Protein 2ZJD (pdb70)

CATH classification: 3.10.20.90

Foldseek 3Di:
DDDDDPCRVAPLVRLLVVQVVVCVVPVQWAWAFEAAPVPADPQDTQPDGIDTHGQFAFQLVVVVVVCVRSVDDPPFAKAKAKLENHGDDRRHGNNVCQVVNPDPSSYIYIHMHTPVRVVVD/DPPVDDDDDD/DDFDQAPCRVDDLVVLLVVQVVCCVVPVQWAWAFEFAPRQADPQDTQPDGIDTHRQQAFQLRVQVVRCVSSVDDPPWFKAKAKLNHDRDDRRHGNNVVQVVGPDPSSYIYIHMHTDCRVVVD/DDDDDDD

Organism: Homo sapiens (NCBI:txid9606)

Radius of gyration: 20.61 Å; Cα contacts (8 Å, |Δi|>4): 415; chains: 4; bounding box: 37×38×64 Å

GO terms:
  GO:0000421 autophagosome membrane (C, IDA)
  GO:0008429 phosphatidylethanolamine binding (F, IDA)
  GO:0000045 autophagosome assembly (P, IDA)
  GO:0005739 mitochondrion (C, IDA)
  GO:0000423 mitophagy (P, IGI)
  GO:0005515 protein binding (F, IPI)
  GO:0097001 ceramide binding (F, IDA)
  GO:0005776 autophagosome (C, IDA)
  GO:0031410 cytoplasmic vesicle (C, IDA)
  GO:0009267 cellular response to starvation (P, IDA)
  GO:0000423 mitophagy (P, IDA)
  GO:0031966 mitochondrial membrane (C, EXP)
  GO:0012505 endomembrane system (C, EXP)
  GO:0070062 extracellular exosome (C, TAS)
  GO:0000421 autophagosome membrane (C, TAS)
  GO:0005829 cytosol (C, TAS)
  GO:0006914 autophagy (P, IDA)
  GO:0016236 macroautophagy (P, IDA)
  GO:0097352 autophagosome maturation (P, IDA)
  GO:0031625 ubiquitin protein ligase binding (F, IPI)

Secondary structure (DSSP, 8-state):
--PPPHHHHS-HHHHHHHHHHHHHH-TTEEEEEEEEPTT--SSPPPS--EEEEETT-BHHHHHHHHHHHHT--TT--EEEEETTTEE--TTSBHHHHHHHH--TTSPEEEEEEEHHHHHH-/--TT--EE--/---P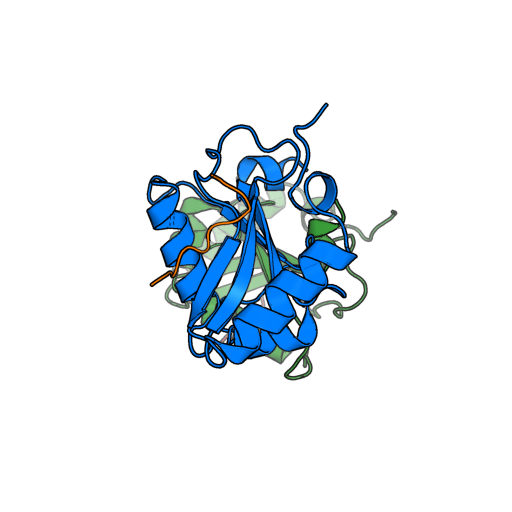PPHHHHS-HHHHHHHHHHHHHH-TTEEEEEEEE-TT--SSPPPS-SEEEEETT-BHHHHHHHHHHHHT--TT---EEEETTB----TTSBHHHHHHHH--TTSPEEEEEE-TTTTTT-/---EE--

InterPro domains:
  IPR004241 Autophagy protein Atg8 ubiquitin-like [PF02991] (15-120)
  IPR004241 Autophagy protein Atg8 ubiquitin-like [PTHR10969] (4-121)
  IPR029071 Ubiquitin-like domain superfamily [SSF54236] (4-120)

B-factor: mean 19.26, std 8.71, range [6.51, 58.99]

Structure (mmCIF, N/CA/C/O backbone):
data_2ZJD
#
_entry.id   2ZJD
#
_cell.length_a   45.559
_cell.length_b   39.592
_cell.length_c   78.011
_cell.angle_alpha   90.00
_cell.angle_beta   93.30
_cell.angle_gamma   90.00
#
_symmetry.space_group_name_H-M   'P 1 21 1'
#
loop_
_entity.id
_entity.type
_entity.pdbx_description
1 polymer 'Microtubule-associated proteins 1A/1B light chain 3B precursor'
2 polymer 'undecameric peptide from Sequestosome-1'
3 water water
#
loop_
_atom_site.group_PDB
_atom_site.id
_atom_site.type_symbol
_atom_site.label_atom_id
_atom_site.label_alt_id
_atom_site.label_comp_id
_atom_site.label_asym_id
_atom_site.label_entity_id
_atom_site.label_seq_id
_atom_site.pdbx_PDB_ins_code
_atom_site.Cartn_x
_atom_site.Cartn_y
_atom_site.Cartn_z
_atom_site.occupancy
_atom_site.B_iso_or_equiv
_atom_site.auth_seq_id
_atom_site.auth_comp_id
_atom_site.auth_asym_id
_atom_site.auth_atom_id
_atom_site.pdbx_PDB_model_num
ATOM 1 N N . PRO A 1 7 ? 51.161 12.720 49.064 1.00 23.85 2 PRO A N 1
ATOM 2 C CA . PRO A 1 7 ? 50.623 12.380 47.743 1.00 23.34 2 PRO A CA 1
ATOM 3 C C . PRO A 1 7 ? 49.094 12.322 47.708 1.00 22.78 2 PRO A C 1
ATOM 4 O O . PRO A 1 7 ? 48.458 11.942 48.689 1.00 23.34 2 PRO A O 1
ATOM 8 N N . SER A 1 8 ? 48.513 12.670 46.558 1.00 22.25 3 SER A N 1
ATOM 9 C CA . SER A 1 8 ? 47.068 12.573 46.346 1.00 21.79 3 SER A CA 1
ATOM 10 C C . SER A 1 8 ? 46.770 12.241 44.885 1.00 20.48 3 SER A C 1
ATOM 11 O O . SER A 1 8 ? 47.510 12.664 43.997 1.00 19.74 3 SER A O 1
ATOM 14 N N . GLU A 1 9 ? 45.690 11.491 44.647 1.00 19.49 4 GLU A N 1
ATOM 15 C CA . GLU A 1 9 ? 45.219 11.182 43.285 1.00 19.48 4 GLU A CA 1
ATOM 16 C C . GLU A 1 9 ? 44.914 12.482 42.557 1.00 18.70 4 GLU A C 1
ATOM 17 O O . GLU A 1 9 ? 44.576 13.490 43.195 1.00 18.57 4 GLU A O 1
ATOM 23 N N . LYS A 1 10 ? 45.054 12.466 41.230 1.00 17.60 5 LYS A N 1
ATOM 24 C CA . LYS A 1 10 ? 44.689 13.624 40.406 1.00 16.50 5 LYS A CA 1
ATOM 25 C C . LYS A 1 10 ? 43.226 13.990 40.624 1.00 15.61 5 LYS A C 1
ATOM 26 O O . LYS A 1 10 ? 42.351 13.123 40.645 1.00 16.18 5 LYS A O 1
ATOM 32 N N . THR A 1 11 ? 42.999 15.284 40.807 1.00 15.04 6 THR A N 1
ATOM 33 C CA . THR A 1 11 ? 41.666 15.836 40.905 1.00 14.43 6 THR A CA 1
ATOM 34 C C . THR A 1 11 ? 41.060 15.961 39.505 1.00 13.11 6 THR A C 1
ATOM 35 O O . THR A 1 11 ? 41.743 15.797 38.494 1.00 12.87 6 THR A O 1
ATOM 39 N N . PHE A 1 12 ? 39.778 16.322 39.449 1.00 11.87 7 PHE A N 1
ATOM 40 C CA . PHE A 1 12 ? 39.098 16.477 38.175 1.00 11.19 7 PHE A CA 1
ATOM 41 C C . PHE A 1 12 ? 39.821 17.540 37.319 1.00 12.06 7 PHE A C 1
ATOM 42 O O . PHE A 1 12 ? 40.033 17.332 36.119 1.00 11.57 7 PHE A O 1
ATOM 50 N N . LYS A 1 13 ? 40.193 18.669 37.931 1.00 11.70 8 LYS A N 1
ATOM 51 C CA . LYS A 1 13 ? 40.961 19.713 37.222 1.00 13.34 8 LYS A CA 1
ATOM 52 C C . LYS A 1 13 ? 42.287 19.209 36.672 1.00 14.64 8 LYS A C 1
ATOM 53 O O . LYS A 1 13 ? 42.747 19.678 35.636 1.00 16.44 8 LYS A O 1
ATOM 59 N N . GLN A 1 14 ? 42.895 18.253 37.364 1.00 15.28 9 GLN A N 1
ATOM 60 C CA . GLN A 1 14 ? 44.157 17.661 36.886 1.00 16.22 9 GLN A CA 1
ATOM 61 C C . GLN A 1 14 ? 43.960 16.587 35.811 1.00 16.95 9 GLN A C 1
ATOM 62 O O . GLN A 1 14 ? 44.929 16.170 35.154 1.00 18.34 9 GLN A O 1
ATOM 68 N N . ARG A 1 15 ? 42.720 16.142 35.617 1.00 16.65 10 ARG A N 1
ATOM 69 C CA . ARG A 1 15 ? 42.410 15.128 34.609 1.00 16.20 10 ARG A CA 1
ATOM 70 C C . ARG A 1 15 ? 41.792 15.711 33.345 1.00 17.05 10 ARG A C 1
ATOM 71 O O . ARG A 1 15 ? 41.706 15.032 32.319 1.00 18.48 10 ARG A O 1
ATOM 79 N N . ARG A 1 16 ? 41.345 16.961 33.412 1.00 17.36 11 ARG A N 1
ATOM 80 C CA . ARG A 1 16 ? 40.601 17.548 32.315 1.00 17.28 11 ARG A CA 1
ATOM 81 C C . ARG A 1 16 ? 41.027 18.996 32.156 1.00 16.64 11 ARG A C 1
ATOM 82 O O . ARG A 1 16 ? 41.059 19.751 33.127 1.00 17.47 11 ARG A O 1
ATOM 90 N N . THR A 1 17 ? 41.376 19.392 30.937 1.00 16.76 12 THR A N 1
ATOM 91 C CA . THR A 1 17 ? 41.910 20.732 30.746 1.00 16.31 12 THR A CA 1
ATOM 92 C C . THR A 1 17 ? 40.822 21.783 30.944 1.00 15.50 12 THR A C 1
ATOM 93 O O . THR A 1 17 ? 39.623 21.494 30.842 1.00 14.78 12 THR A O 1
ATOM 97 N N . PHE A 1 18 ? 41.253 23.004 31.233 1.00 15.16 13 PHE A N 1
ATOM 98 C CA . PHE A 1 18 ? 40.342 24.120 31.412 1.00 15.08 13 PHE A CA 1
ATOM 99 C C . PHE A 1 18 ? 39.409 24.248 30.211 1.00 15.58 13 PHE A C 1
ATOM 100 O O . PHE A 1 18 ? 38.199 24.393 30.363 1.00 14.74 13 PHE A O 1
ATOM 108 N N . GLU A 1 19 ? 39.983 24.157 29.018 1.00 16.33 14 GLU A N 1
ATOM 109 C CA . GLU A 1 19 ? 39.231 24.286 27.786 1.00 17.02 14 GLU A CA 1
ATOM 110 C C . GLU A 1 19 ? 38.168 23.179 27.662 1.00 16.30 14 GLU A C 1
ATOM 111 O O . GLU A 1 19 ? 37.013 23.441 27.290 1.00 16.21 14 GLU A O 1
ATOM 117 N N . GLN A 1 20 ? 38.545 21.946 28.015 1.00 15.68 15 GLN A N 1
ATOM 118 C CA . GLN A 1 20 ? 37.605 20.830 28.028 1.00 16.64 15 GLN A CA 1
ATOM 119 C C . GLN A 1 20 ? 36.483 21.055 29.046 1.00 15.20 15 GLN A C 1
ATOM 120 O O . GLN A 1 20 ? 35.320 20.752 28.775 1.00 15.07 15 GLN A O 1
ATOM 126 N N . ARG A 1 21 ? 36.847 21.568 30.218 1.00 13.66 16 ARG A N 1
ATOM 127 C CA . ARG A 1 21 ? 35.866 21.810 31.278 1.00 12.81 16 ARG A CA 1
ATOM 128 C C . ARG A 1 21 ? 34.885 22.900 30.881 1.00 12.63 16 ARG A C 1
ATOM 129 O O . ARG A 1 21 ? 33.679 22.740 31.069 1.00 11.98 16 ARG A O 1
ATOM 137 N N . VAL A 1 22 ? 35.398 23.987 30.298 1.00 13.23 17 VAL A N 1
ATOM 138 C CA . VAL A 1 22 ? 34.550 25.070 29.826 1.00 13.20 17 VAL A CA 1
ATOM 139 C C . VAL A 1 22 ? 33.549 24.545 28.787 1.00 13.24 17 VAL A C 1
ATOM 140 O O . VAL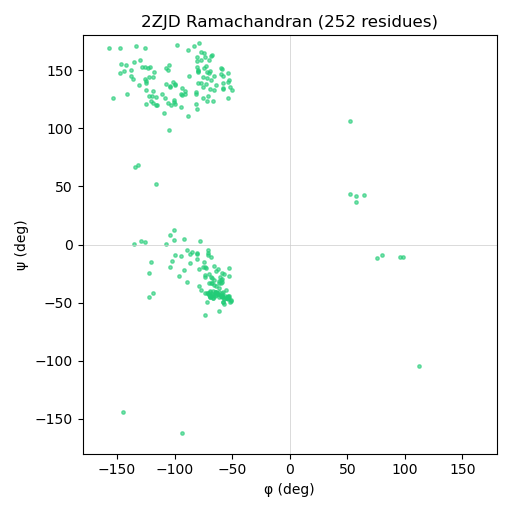 A 1 22 ? 32.361 24.867 28.857 1.00 13.48 17 VAL A O 1
ATOM 144 N N . GLU A 1 23 ? 34.027 23.733 27.848 1.00 13.07 18 GLU A N 1
ATOM 145 C CA . GLU A 1 23 ? 33.139 23.140 26.837 1.00 14.45 18 GLU A CA 1
ATOM 146 C C . GLU A 1 23 ? 32.103 22.186 27.423 1.00 13.63 18 GLU A C 1
ATOM 147 O O . GLU A 1 23 ? 30.941 22.229 27.015 1.00 13.45 18 GLU A O 1
ATOM 153 N N . ASP A 1 24 ? 32.508 21.364 28.397 1.00 11.70 19 ASP A N 1
ATOM 154 C CA . ASP A 1 24 ? 31.554 20.495 29.109 1.00 11.99 19 ASP A CA 1
ATOM 155 C C . ASP A 1 24 ? 30.381 21.324 29.634 1.00 11.01 19 ASP A C 1
ATOM 156 O O . ASP A 1 24 ? 29.212 20.953 29.482 1.00 11.10 19 ASP A O 1
ATOM 161 N N . VAL A 1 25 ? 30.700 22.429 30.307 1.00 10.21 20 VAL A N 1
ATOM 162 C CA . VAL A 1 25 ? 29.670 23.238 30.937 1.00 10.06 20 VAL A CA 1
ATOM 163 C C . VAL A 1 25 ? 28.840 23.971 29.887 1.00 10.59 20 VAL A C 1
ATOM 164 O O . VAL A 1 25 ? 27.613 24.050 30.019 1.00 11.23 20 VAL A O 1
ATOM 168 N N . ARG A 1 26 ? 29.502 24.509 28.856 1.00 10.84 21 ARG A N 1
ATOM 169 C CA . ARG A 1 26 ? 28.751 25.202 27.809 1.00 12.38 21 ARG A CA 1
ATOM 170 C C . ARG A 1 26 ? 27.670 24.292 27.238 1.00 12.29 21 ARG A C 1
ATOM 171 O O . ARG A 1 26 ? 26.527 24.710 27.082 1.00 12.90 21 ARG A O 1
ATOM 179 N N . LEU A 1 27 ? 28.040 23.050 26.952 1.00 11.43 22 LEU A N 1
ATOM 180 C CA . LEU A 1 27 ? 27.103 22.100 26.391 1.00 11.75 22 LEU A CA 1
ATOM 181 C C . LEU A 1 27 ? 25.997 21.752 27.376 1.00 11.00 22 LEU A C 1
ATOM 182 O O . LEU A 1 27 ? 24.816 21.688 27.008 1.00 11.97 22 LEU A O 1
ATOM 187 N N . ILE A 1 28 ? 26.367 21.507 28.639 1.00 10.53 23 ILE A N 1
ATOM 188 C CA . ILE A 1 28 ? 25.383 21.023 29.594 1.00 10.71 23 ILE A CA 1
ATOM 189 C C . ILE A 1 28 ? 24.391 22.126 30.035 1.00 11.07 23 ILE A C 1
ATOM 190 O O . ILE A 1 28 ? 23.270 21.821 30.453 1.00 12.16 23 ILE A O 1
ATOM 195 N N . ARG A 1 29 ? 24.824 23.383 29.961 1.00 11.57 24 ARG A N 1
ATOM 196 C CA . ARG A 1 29 ? 23.913 24.498 30.258 1.00 12.14 24 ARG A CA 1
ATOM 197 C C . ARG A 1 29 ? 22.855 24.657 29.164 1.00 11.99 24 ARG A C 1
ATOM 198 O O . ARG A 1 29 ? 21.714 25.026 29.450 1.00 13.26 24 ARG A O 1
ATOM 206 N N . GLU A 1 30 ? 23.227 24.360 27.919 1.00 12.41 25 GLU A N 1
ATOM 207 C CA . GLU A 1 30 ? 22.230 24.340 26.838 1.00 13.19 25 GLU A CA 1
ATOM 208 C C . GLU A 1 30 ? 21.256 23.166 26.976 1.00 12.93 25 GLU A C 1
ATOM 209 O O . GLU A 1 30 ? 20.042 23.311 26.751 1.00 13.60 25 GLU A O 1
ATOM 215 N N . GLN A 1 31 ? 21.775 21.993 27.346 1.00 12.38 26 GLN A N 1
ATOM 216 C CA . GLN A 1 31 ? 20.925 20.802 27.426 1.00 13.21 26 GLN A CA 1
ATOM 217 C C . GLN A 1 31 ? 20.043 20.769 28.686 1.00 12.06 26 GLN 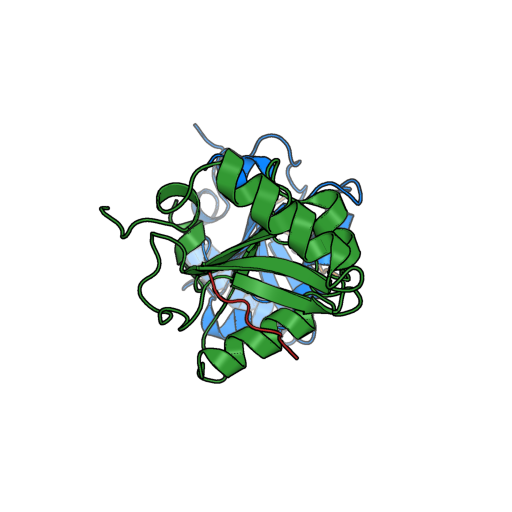A C 1
ATOM 218 O O . GLN A 1 31 ? 18.859 20.360 28.639 1.00 12.96 26 GLN A O 1
ATOM 224 N N . HIS A 1 32 ? 20.608 21.203 29.809 1.00 10.62 27 HIS A N 1
ATOM 225 C CA . HIS A 1 32 ? 19.923 21.146 31.093 1.00 10.25 27 HIS A CA 1
ATOM 226 C C . HIS A 1 32 ? 20.020 22.490 31.811 1.00 10.21 27 HIS A C 1
ATOM 227 O O . HIS A 1 32 ? 20.680 22.608 32.844 1.00 8.85 27 HIS A O 1
ATOM 234 N N . PRO A 1 33 ? 19.341 23.508 31.268 1.00 9.67 28 PRO A N 1
ATOM 235 C CA . PRO A 1 33 ? 19.515 24.863 31.806 1.00 10.03 28 PRO A CA 1
ATOM 236 C C . PRO A 1 33 ? 18.921 25.100 33.174 1.00 10.21 28 PRO A C 1
ATOM 237 O O . PRO A 1 33 ? 19.145 26.181 33.730 1.00 11.05 28 PRO A O 1
ATOM 241 N N . THR A 1 34 ? 18.167 24.139 33.718 1.00 8.62 29 THR A N 1
ATOM 242 C CA . THR A 1 34 ? 17.594 24.327 35.047 1.00 9.54 29 THR A CA 1
ATOM 243 C C . THR A 1 34 ? 18.363 23.518 36.078 1.00 9.72 29 THR A C 1
ATOM 244 O O . THR A 1 34 ? 17.912 23.412 37.224 1.00 10.30 29 THR A O 1
ATOM 248 N N . LYS A 1 35 ? 19.491 22.938 35.664 1.00 8.52 30 LYS A N 1
ATOM 249 C CA . LYS A 1 35 ? 20.305 22.156 36.606 1.00 8.38 30 LYS A CA 1
ATOM 250 C C . LYS A 1 35 ? 21.690 22.746 36.759 1.00 8.32 30 LYS A C 1
ATOM 251 O O . LYS A 1 35 ? 22.268 23.253 35.795 1.00 9.32 30 LYS A O 1
ATOM 257 N N . ILE A 1 36 ? 22.219 22.662 37.970 1.00 8.70 31 ILE A N 1
ATOM 258 C CA . ILE A 1 36 ? 23.565 23.193 38.266 1.00 8.64 31 ILE A CA 1
ATOM 259 C C . ILE A 1 36 ? 24.619 22.096 38.057 1.00 8.85 31 ILE A C 1
ATOM 260 O O . ILE A 1 36 ? 24.446 20.998 38.594 1.00 8.56 31 ILE A O 1
ATOM 265 N N . PRO A 1 37 ? 25.700 22.369 37.283 1.00 8.01 32 PRO A N 1
ATOM 266 C CA . PRO A 1 37 ? 26.795 21.410 37.108 1.00 7.75 32 PRO A CA 1
ATOM 267 C C . PRO A 1 37 ? 27.734 21.489 38.298 1.00 8.60 32 PRO A C 1
ATOM 268 O O . PRO A 1 37 ? 28.301 22.573 38.594 1.00 9.25 32 PRO A O 1
ATOM 272 N N . VAL A 1 38 ? 27.874 20.354 38.981 1.00 8.70 33 VAL A N 1
ATOM 273 C CA . VAL A 1 38 ? 28.640 20.296 40.223 1.00 8.70 33 VAL A CA 1
ATOM 274 C C . VAL A 1 38 ? 29.723 19.220 40.116 1.00 8.87 33 VAL A C 1
ATOM 275 O O . VAL A 1 38 ? 29.466 18.132 39.592 1.00 9.76 33 VAL A O 1
ATOM 279 N N . ILE A 1 39 ? 30.921 19.531 40.625 1.00 8.17 34 ILE A N 1
ATOM 280 C CA . ILE A 1 39 ? 31.981 18.538 40.810 1.00 8.22 34 ILE A CA 1
ATOM 281 C C . ILE A 1 39 ? 32.048 18.252 42.290 1.00 8.94 34 ILE A C 1
ATOM 282 O O . ILE A 1 39 ? 32.228 19.181 43.083 1.00 9.50 34 ILE A O 1
ATOM 287 N N . ILE A 1 40 ? 31.867 16.985 42.667 1.00 8.20 35 ILE A N 1
ATOM 288 C CA . ILE A 1 40 ? 31.888 16.636 44.091 1.00 9.92 35 ILE A CA 1
ATOM 289 C C . ILE A 1 40 ? 33.041 15.657 44.304 1.00 9.92 35 ILE A C 1
ATOM 290 O O . ILE A 1 40 ? 33.088 14.608 43.653 1.00 11.41 35 ILE A O 1
ATOM 295 N N . GLU A 1 41 ? 33.969 16.029 45.186 1.00 9.67 36 GLU A N 1
ATOM 296 C CA . GLU A 1 41 ? 35.185 15.253 45.404 1.00 10.50 36 GLU A CA 1
ATOM 297 C C . GLU A 1 41 ? 35.469 15.121 46.889 1.00 10.63 36 GLU A C 1
ATOM 298 O O . GLU A 1 41 ? 34.987 15.907 47.695 1.00 11.67 36 GLU A O 1
ATOM 304 N N . ARG A 1 42 ? 36.227 14.097 47.254 1.00 10.73 37 ARG A N 1
ATOM 305 C CA . ARG A 1 42 ? 36.662 13.962 48.637 1.00 12.02 37 ARG A CA 1
ATOM 306 C C . ARG A 1 42 ? 37.785 14.947 48.942 1.00 13.26 37 ARG A C 1
ATOM 307 O O . ARG A 1 42 ? 38.723 15.105 48.149 1.00 13.56 37 ARG A O 1
ATOM 315 N N . TYR A 1 43 ? 37.687 15.605 50.101 1.00 13.41 38 TYR A N 1
ATOM 316 C CA . TYR A 1 43 ? 38.722 16.539 50.549 1.00 15.90 38 TYR A CA 1
ATOM 317 C C . TYR A 1 43 ? 40.093 15.861 50.535 1.00 17.09 38 TYR A C 1
ATOM 318 O O . TYR A 1 43 ? 40.226 14.687 50.889 1.00 16.52 38 TYR A O 1
ATOM 327 N N . LYS A 1 44 ? 41.094 16.617 50.096 1.00 19.25 39 LYS A N 1
ATOM 328 C CA . LYS A 1 44 ? 42.477 16.161 50.092 1.00 22.11 39 LYS A CA 1
ATOM 329 C C . LYS A 1 44 ? 42.894 15.672 51.481 1.00 22.76 39 LYS A C 1
ATOM 330 O O . LYS A 1 44 ? 42.744 16.383 52.471 1.00 23.53 39 LYS A O 1
ATOM 336 N N . GLY A 1 45 ? 43.399 14.449 51.555 1.00 24.09 40 GLY A N 1
ATOM 337 C CA . GLY A 1 45 ? 43.808 13.905 52.853 1.00 25.72 40 GLY A CA 1
ATOM 338 C C . GLY A 1 45 ? 42.712 13.340 53.753 1.00 26.28 40 GLY A C 1
ATOM 339 O O . GLY A 1 45 ? 43.022 12.730 54.782 1.00 26.77 40 GLY A O 1
ATOM 340 N N . GLU A 1 46 ? 41.435 13.537 53.402 1.00 26.05 41 GLU A N 1
ATOM 341 C CA . GLU A 1 46 ? 40.352 12.809 54.078 1.00 26.06 41 GLU A CA 1
ATOM 342 C C . GLU A 1 46 ? 40.473 11.327 53.730 1.00 26.58 41 GLU A C 1
ATOM 343 O O . GLU A 1 46 ? 40.470 10.954 52.547 1.00 26.33 41 GLU A O 1
ATOM 349 N N . LYS A 1 47 ? 40.579 10.488 54.756 1.00 27.48 42 LYS A N 1
ATOM 350 C CA . LYS A 1 47 ? 40.752 9.051 54.545 1.00 29.01 42 LYS A CA 1
ATOM 351 C C . LYS A 1 47 ? 39.638 8.197 55.160 1.00 29.12 42 LYS A C 1
ATOM 352 O O . LYS A 1 47 ? 39.508 7.022 54.818 1.00 30.16 42 LYS A O 1
ATOM 358 N N . GLN A 1 48 ? 38.836 8.773 56.057 1.00 28.94 43 GLN A N 1
ATOM 359 C CA . GLN A 1 48 ? 37.714 8.030 56.649 1.00 28.89 43 GLN A CA 1
ATOM 360 C C . GLN A 1 48 ? 36.567 7.853 55.647 1.00 27.47 43 GLN A C 1
ATOM 361 O O . GLN A 1 48 ? 36.209 6.718 55.289 1.00 28.23 43 GLN A O 1
ATOM 367 N N . LEU A 1 49 ? 36.013 8.977 55.189 1.00 24.61 44 LEU A N 1
ATOM 368 C CA . LEU A 1 49 ? 34.849 8.965 54.300 1.00 22.04 44 LEU A CA 1
ATOM 369 C C . LEU A 1 49 ? 35.249 8.345 52.972 1.00 20.14 44 LEU A C 1
ATOM 370 O O . LEU A 1 49 ? 36.385 8.519 52.538 1.00 18.94 44 LEU A O 1
ATOM 375 N N . PRO A 1 50 ? 34.327 7.606 52.335 1.00 19.38 45 PRO A N 1
ATOM 376 C CA . PRO A 1 50 ? 34.665 6.940 51.090 1.00 18.89 45 PRO A CA 1
ATOM 377 C C . PRO A 1 50 ? 34.749 7.900 49.912 1.00 18.63 45 PRO A C 1
ATOM 378 O O . PRO A 1 50 ? 34.292 9.044 50.002 1.00 17.24 45 PRO A O 1
ATOM 382 N N . VAL A 1 51 ? 35.346 7.414 48.833 1.00 18.72 46 VAL A N 1
ATOM 383 C CA . VAL A 1 51 ? 35.349 8.100 47.553 1.00 19.33 46 VAL A CA 1
ATOM 384 C C . VAL A 1 51 ? 34.005 7.866 46.856 1.00 19.87 46 VAL A C 1
ATOM 385 O O . VAL A 1 51 ? 33.445 6.769 46.911 1.00 19.26 46 VAL A O 1
ATOM 389 N N . LEU A 1 52 ? 33.474 8.909 46.225 1.00 19.96 47 LEU A N 1
ATOM 390 C CA . LEU A 1 52 ? 32.311 8.730 45.361 1.00 20.82 47 LEU A CA 1
ATOM 391 C C . LEU A 1 52 ? 32.699 8.020 44.081 1.00 21.13 47 LEU A C 1
ATOM 392 O O . LEU A 1 52 ? 33.806 8.191 43.571 1.00 21.08 47 LEU A O 1
ATOM 397 N N . ASP A 1 53 ? 31.760 7.249 43.538 1.00 22.28 48 ASP A N 1
ATOM 398 C CA . ASP A 1 53 ? 31.976 6.538 42.290 1.00 23.37 48 ASP A CA 1
ATOM 399 C C . ASP A 1 53 ? 32.073 7.480 41.079 1.00 22.58 48 ASP A C 1
ATOM 400 O O . ASP A 1 53 ? 32.753 7.184 40.089 1.00 24.73 48 ASP A O 1
ATOM 405 N N . LYS A 1 54 ? 31.411 8.633 41.181 1.00 21.08 49 LYS A N 1
ATOM 406 C CA . LYS A 1 54 ? 31.326 9.568 40.064 1.00 19.38 49 LYS A CA 1
ATOM 407 C C . LYS A 1 54 ? 31.805 10.942 40.516 1.00 17.26 49 LYS A C 1
ATOM 408 O O . LYS A 1 54 ? 31.941 11.155 41.715 1.00 16.16 49 LYS A O 1
ATOM 414 N N . THR A 1 55 ? 32.002 11.855 39.555 1.00 15.51 50 THR A N 1
ATOM 415 C CA . THR A 1 55 ? 32.612 13.165 39.811 1.00 14.89 50 THR A CA 1
ATOM 416 C C . THR A 1 55 ? 31.688 14.304 39.402 1.00 12.89 50 THR A C 1
ATOM 417 O O . THR A 1 55 ? 31.543 15.271 40.161 1.00 11.90 50 THR A O 1
ATOM 421 N N . LYS A 1 56 ? 31.086 14.178 38.217 1.00 12.08 51 LYS A N 1
ATOM 422 C CA . LYS A 1 56 ? 30.267 15.210 37.568 1.00 12.95 51 LYS A CA 1
ATOM 423 C C . LYS A 1 56 ? 28.803 14.962 37.765 1.00 10.98 51 LYS A C 1
ATOM 424 O O . LYS A 1 56 ? 28.274 13.935 37.344 1.00 11.08 51 LYS A O 1
ATOM 430 N N . PHE A 1 57 ? 28.128 15.932 38.373 1.00 9.55 52 PHE A N 1
ATOM 431 C CA . PHE A 1 57 ? 26.727 15.771 38.719 1.00 8.75 52 PHE A CA 1
ATOM 432 C C . PHE A 1 57 ? 25.920 16.954 38.244 1.00 8.93 52 PHE A C 1
ATOM 433 O O . PHE A 1 57 ? 26.475 18.053 38.025 1.00 9.58 52 PHE A O 1
ATOM 441 N N . LEU A 1 58 ? 24.616 16.713 38.103 1.00 7.77 53 LEU A N 1
ATOM 442 C CA . LEU A 1 58 ? 23.654 17.793 37.801 1.00 7.45 53 LEU A CA 1
ATOM 443 C C . LEU A 1 58 ? 22.605 17.841 38.884 1.00 8.25 53 LEU A C 1
ATOM 444 O O . LEU A 1 58 ? 21.990 16.835 39.186 1.00 8.99 53 LEU A O 1
ATOM 449 N N . VAL A 1 59 ? 22.396 19.023 39.460 1.00 8.01 54 VAL A N 1
ATOM 450 C CA . VAL A 1 59 ? 21.479 19.201 40.587 1.00 9.24 54 VAL A CA 1
ATOM 451 C C . VAL A 1 59 ? 20.376 20.174 40.198 1.00 9.88 54 VAL A C 1
ATOM 452 O O . VAL A 1 59 ? 20.690 21.280 39.750 1.00 10.36 54 VAL A O 1
ATOM 456 N N . PRO A 1 60 ? 19.090 19.806 40.377 1.00 10.26 55 PRO A N 1
ATOM 457 C CA . PRO A 1 60 ? 18.021 20.786 40.070 1.00 10.38 55 PRO A CA 1
ATOM 458 C C . PRO A 1 60 ? 18.269 22.105 40.781 1.00 10.13 55 PRO A C 1
ATOM 459 O O . PRO A 1 60 ? 18.641 22.117 41.961 1.00 9.69 55 PRO A O 1
ATOM 463 N N . ASP A 1 61 ? 18.096 23.206 40.058 1.00 10.90 56 ASP A N 1
ATOM 464 C CA . ASP A 1 61 ? 18.559 24.489 40.562 1.00 11.34 56 ASP A CA 1
ATOM 465 C C . ASP A 1 61 ? 17.680 25.157 41.623 1.00 12.32 56 ASP A C 1
ATOM 466 O O . ASP A 1 61 ? 18.035 26.241 42.072 1.00 14.08 56 ASP A O 1
ATOM 471 N N . HIS A 1 62 ? 16.598 24.491 42.044 1.00 12.18 57 HIS A N 1
ATOM 472 C CA . HIS A 1 62 ? 15.670 25.046 43.027 1.00 14.19 57 HIS A CA 1
ATOM 473 C C . HIS A 1 62 ? 15.915 24.496 44.431 1.00 14.44 57 HIS A C 1
ATOM 474 O O . HIS A 1 62 ? 15.296 24.966 45.401 1.00 15.93 57 HIS A O 1
ATOM 481 N N . VAL A 1 63 ? 16.775 23.485 44.541 1.00 14.39 58 VAL A N 1
ATOM 482 C CA . VAL A 1 63 ? 16.986 22.882 45.858 1.00 15.17 58 VAL A CA 1
ATOM 483 C C . VAL A 1 63 ? 17.882 23.766 46.705 1.00 15.55 58 VAL A C 1
ATOM 484 O O . VAL A 1 63 ? 18.587 24.655 46.188 1.00 16.10 58 VAL A O 1
ATOM 488 N N . ASN A 1 64 ? 17.815 23.588 48.012 1.00 15.01 59 ASN A N 1
ATOM 489 C CA . ASN A 1 64 ? 18.769 24.292 48.861 1.00 14.78 59 ASN A CA 1
ATOM 490 C C . ASN A 1 64 ? 19.922 23.402 49.225 1.00 13.54 59 ASN A C 1
ATOM 491 O O . ASN A 1 64 ? 19.914 22.205 48.931 1.00 12.25 59 ASN A O 1
ATOM 496 N N . MET A 1 65 ? 20.939 23.976 49.849 1.00 12.70 60 MET A N 1
ATOM 497 C CA . MET A 1 65 ? 22.121 23.209 50.183 1.00 13.66 60 MET A CA 1
ATOM 498 C C . MET A 1 65 ? 21.841 22.047 51.127 1.00 13.58 60 MET A C 1
ATOM 499 O O . MET A 1 65 ? 22.480 21.004 51.003 1.00 14.47 60 MET A O 1
ATOM 504 N N . SER A 1 66 ? 20.877 22.214 52.034 1.00 13.54 61 SER A N 1
ATOM 505 C CA . SER A 1 66 ? 20.447 21.119 52.915 1.00 14.21 61 SER A CA 1
ATOM 506 C C . SER A 1 66 ? 20.056 19.871 52.108 1.00 13.97 61 SER A C 1
ATOM 507 O O . SER A 1 66 ? 20.448 18.746 52.458 1.00 13.76 61 SER A O 1
ATOM 510 N N . GLU A 1 67 ? 19.283 20.069 51.035 1.00 14.03 62 GLU A N 1
ATOM 511 C CA . GLU A 1 67 ? 18.854 18.938 50.184 1.00 14.27 62 GLU A CA 1
ATOM 512 C C . GLU A 1 67 ? 20.046 18.265 49.496 1.00 13.64 62 GLU A C 1
ATOM 513 O O . GLU A 1 67 ? 20.134 17.031 49.448 1.00 13.94 62 GLU A O 1
ATOM 519 N N . LEU A 1 68 ? 20.978 19.056 48.975 1.00 11.67 63 LEU A N 1
ATOM 520 C CA . LEU A 1 68 ? 22.154 18.484 48.323 1.00 11.48 63 LEU A CA 1
ATOM 521 C C . LEU A 1 68 ? 23.009 17.698 49.319 1.00 11.29 63 LEU A C 1
ATOM 522 O O . LEU A 1 68 ? 23.505 16.605 49.016 1.00 10.46 63 LEU A O 1
ATOM 527 N N . ILE A 1 69 ? 23.150 18.247 50.517 1.00 10.69 64 ILE A N 1
ATOM 528 C CA . ILE A 1 69 ? 23.879 17.554 51.571 1.00 11.21 64 ILE A CA 1
ATOM 529 C C . ILE A 1 69 ? 23.213 16.199 51.875 1.00 11.40 64 ILE A C 1
ATOM 530 O O . ILE A 1 69 ? 23.903 15.192 51.983 1.00 11.04 64 ILE A O 1
ATOM 535 N N . LYS A 1 70 ? 21.892 16.179 51.974 1.00 11.11 65 LYS A N 1
ATOM 536 C CA . LYS A 1 70 ? 21.143 14.925 52.191 1.00 12.47 65 LYS A CA 1
ATOM 537 C C . LYS A 1 70 ? 21.436 13.926 51.080 1.00 11.05 65 LYS A C 1
ATOM 538 O O . LYS A 1 70 ? 21.685 12.744 51.341 1.00 11.78 65 LYS A O 1
ATOM 544 N N . ILE A 1 71 ? 21.414 14.398 49.837 1.00 10.98 66 ILE A N 1
ATOM 545 C CA . ILE A 1 71 ? 21.684 13.510 48.703 1.00 10.66 66 ILE A CA 1
ATOM 546 C C . ILE A 1 71 ? 23.095 12.932 48.748 1.00 9.92 66 ILE A C 1
ATOM 547 O O . ILE A 1 71 ? 23.306 11.737 48.468 1.00 9.64 66 ILE A O 1
ATOM 552 N N . ILE A 1 72 ? 24.075 13.779 49.078 1.00 9.26 67 ILE A N 1
ATOM 553 C CA . ILE A 1 72 ? 25.454 13.314 49.090 1.00 9.45 67 ILE A CA 1
ATOM 554 C C . ILE A 1 72 ? 25.670 12.317 50.249 1.00 9.70 67 ILE A C 1
ATOM 555 O O . ILE A 1 72 ? 26.282 11.273 50.052 1.00 10.07 67 ILE A O 1
ATOM 560 N N . ARG A 1 73 ? 25.162 12.638 51.437 1.00 10.19 68 ARG A N 1
ATOM 561 C CA . ARG A 1 73 ? 25.259 11.727 52.574 1.00 11.17 68 ARG A CA 1
ATOM 562 C C . ARG A 1 73 ? 24.697 10.346 52.187 1.00 10.00 68 ARG A C 1
ATOM 563 O O . ARG A 1 73 ? 25.309 9.314 52.485 1.00 10.55 68 ARG A O 1
ATOM 571 N N . ARG A 1 74 ? 23.549 10.346 51.514 1.00 8.96 69 ARG A N 1
ATOM 572 C CA . ARG A 1 74 ? 22.900 9.103 51.123 1.00 9.41 69 ARG A CA 1
ATOM 573 C C . ARG A 1 74 ? 23.772 8.340 50.126 1.00 9.31 69 ARG A C 1
ATOM 574 O O . ARG A 1 74 ? 23.951 7.120 50.236 1.00 9.98 69 ARG A O 1
ATOM 582 N N . ARG A 1 75 ? 24.321 9.049 49.150 1.00 9.38 70 ARG A N 1
ATOM 583 C CA . ARG A 1 75 ? 25.108 8.395 48.107 1.00 9.09 70 ARG A CA 1
ATOM 584 C C . ARG A 1 75 ? 26.423 7.817 48.632 1.00 9.96 70 ARG A C 1
ATOM 585 O O . ARG A 1 75 ? 26.890 6.782 48.148 1.00 10.70 70 ARG A O 1
ATOM 593 N N . LEU A 1 76 ? 27.004 8.492 49.619 1.00 9.33 71 LEU A N 1
ATOM 594 C CA . LEU A 1 76 ? 28.212 8.018 50.304 1.00 10.12 71 LEU A CA 1
ATOM 595 C C . LEU A 1 76 ? 27.922 6.876 51.263 1.00 10.67 71 LEU A C 1
ATOM 596 O O . LEU A 1 76 ? 28.846 6.225 51.737 1.00 12.38 71 LEU A O 1
ATOM 601 N N . GLN A 1 77 ? 26.649 6.689 51.584 1.00 10.52 72 GLN A N 1
ATOM 602 C CA . GLN A 1 77 ? 26.165 5.613 52.483 1.00 11.63 72 GLN A CA 1
ATOM 603 C C . GLN A 1 77 ? 26.690 5.779 53.887 1.00 11.85 72 GLN A C 1
ATOM 604 O O . GLN A 1 77 ? 27.100 4.804 54.538 1.00 12.87 72 GLN A O 1
ATOM 610 N N . LEU A 1 78 ? 26.680 7.026 54.359 1.00 12.13 73 LEU A N 1
ATOM 611 C CA . LEU A 1 78 ? 27.190 7.306 55.696 1.00 11.95 73 LEU A CA 1
ATOM 612 C C . LEU A 1 78 ? 26.243 6.796 56.776 1.00 13.05 73 LEU A C 1
ATOM 613 O O . LEU A 1 78 ? 25.034 6.747 56.579 1.00 13.66 73 LEU A O 1
ATOM 618 N N . ASN A 1 79 ? 26.799 6.495 57.943 1.00 13.08 74 ASN A N 1
ATOM 619 C CA . ASN A 1 79 ? 25.953 6.326 59.124 1.00 14.35 74 ASN A CA 1
ATOM 620 C C . ASN A 1 79 ? 25.352 7.671 59.562 1.00 15.58 74 ASN A C 1
ATOM 621 O O . ASN A 1 79 ? 25.972 8.740 59.385 1.00 14.79 74 ASN A O 1
ATOM 626 N N . ALA A 1 80 ? 24.157 7.627 60.150 1.00 17.00 75 ALA A N 1
ATOM 627 C CA . ALA A 1 80 ? 23.416 8.853 60.432 1.00 17.99 75 ALA A CA 1
ATOM 628 C C . ALA A 1 80 ? 24.174 9.783 61.376 1.00 18.74 75 ALA A C 1
ATOM 629 O O . ALA A 1 80 ? 23.997 10.999 61.335 1.00 19.64 75 ALA A O 1
ATOM 631 N N . ASN A 1 81 ? 25.017 9.197 62.222 1.00 18.53 76 ASN A N 1
ATOM 632 C CA . ASN A 1 81 ? 25.761 9.963 63.214 1.00 19.15 76 ASN A CA 1
ATOM 633 C C . ASN A 1 81 ? 27.213 10.235 62.800 1.00 19.69 76 ASN A C 1
ATOM 634 O O . ASN A 1 81 ? 28.031 10.681 63.606 1.00 20.20 76 ASN A O 1
ATOM 639 N N . GLN A 1 82 ? 27.516 9.981 61.524 1.00 19.50 77 GLN A N 1
ATOM 640 C CA . GLN A 1 82 ? 28.807 10.277 60.925 1.00 20.87 77 GLN A CA 1
ATOM 641 C C . GLN A 1 82 ? 28.671 11.704 60.420 1.00 20.42 77 GLN A C 1
ATOM 642 O O . GLN A 1 82 ? 27.903 11.957 59.485 1.00 21.21 77 GLN A O 1
ATOM 648 N N . ALA A 1 83 ? 29.370 12.646 61.047 1.00 19.57 78 ALA A N 1
ATOM 649 C CA . ALA A 1 83 ? 29.246 14.050 60.656 1.00 18.93 78 ALA A CA 1
ATOM 650 C C . ALA A 1 83 ? 30.208 14.402 59.530 1.00 18.28 78 ALA A C 1
ATOM 651 O O . ALA A 1 83 ? 31.299 13.852 59.453 1.00 19.19 78 ALA A O 1
ATOM 653 N N . PHE A 1 84 ? 29.783 15.283 58.623 1.00 16.94 79 PHE A N 1
ATOM 654 C CA . PHE A 1 84 ? 30.689 15.770 57.589 1.00 17.47 79 PHE A CA 1
ATOM 655 C C . PHE A 1 84 ? 30.402 17.215 57.187 1.00 16.77 79 PHE A C 1
ATOM 656 O O . PHE A 1 84 ? 29.364 17.775 57.515 1.00 16.87 79 PHE A O 1
ATOM 664 N N . PHE A 1 85 ? 31.336 17.766 56.429 1.00 16.86 80 PHE A N 1
ATOM 665 C CA . PHE A 1 85 ? 31.321 19.163 56.012 1.00 17.78 80 PHE A CA 1
ATOM 666 C C . PHE A 1 85 ? 31.415 19.208 54.513 1.00 17.59 80 PHE A C 1
ATOM 667 O O . PHE A 1 85 ? 32.158 18.439 53.925 1.00 16.11 80 PHE A O 1
ATOM 675 N N . LEU A 1 86 ? 30.670 20.120 53.906 1.00 18.35 81 LEU A N 1
ATOM 676 C CA . LEU A 1 86 ? 30.720 20.309 52.461 1.00 19.79 81 LEU A CA 1
ATOM 677 C C . LEU A 1 86 ? 31.270 21.707 52.220 1.00 19.72 81 LEU A C 1
ATOM 678 O O . LEU A 1 86 ? 30.690 22.695 52.700 1.00 21.03 81 LEU A O 1
ATOM 683 N N . LEU A 1 87 ? 32.401 21.801 51.519 1.00 17.64 82 LEU A N 1
ATOM 684 C CA . LEU A 1 87 ? 33.063 23.077 51.329 1.00 16.83 82 LEU A CA 1
ATOM 685 C C . LEU A 1 87 ? 33.120 23.384 49.854 1.00 15.87 82 LEU A C 1
ATOM 686 O O . LEU A 1 87 ? 33.522 22.538 49.061 1.00 16.04 82 LEU A O 1
ATOM 691 N N . VAL A 1 88 ? 32.737 24.600 49.501 1.00 13.70 83 VAL A N 1
ATOM 692 C CA . VAL A 1 88 ? 32.616 24.995 48.089 1.00 13.69 83 VAL A CA 1
ATOM 693 C C . VAL A 1 88 ? 33.756 25.924 47.627 1.00 14.64 83 VAL A C 1
ATOM 694 O O . VAL A 1 88 ? 34.322 26.662 48.418 1.00 14.31 83 VAL A O 1
ATOM 698 N N . ASN A 1 89 ? 34.097 25.854 46.343 1.00 14.52 84 ASN A N 1
ATOM 699 C CA . ASN A 1 89 ? 35.045 26.798 45.726 1.00 16.33 84 ASN A CA 1
ATOM 700 C C . ASN A 1 89 ? 36.401 26.948 46.458 1.00 18.16 84 ASN A C 1
ATOM 701 O O . ASN A 1 89 ? 36.818 28.087 46.692 1.00 19.31 84 ASN A O 1
ATOM 706 N N . GLY A 1 90 ? 37.077 25.885 46.930 1.00 21.33 85 GLY A N 1
ATOM 707 C CA . GLY A 1 90 ? 36.564 24.711 47.615 1.00 24.05 85 GLY A CA 1
ATOM 708 C C . GLY A 1 90 ? 37.139 24.702 49.051 1.00 25.08 85 GLY A C 1
ATOM 709 O O . GLY A 1 90 ? 37.750 23.712 49.459 1.00 26.49 85 GLY A O 1
ATOM 710 N N . HIS A 1 91 ? 36.992 25.822 49.776 1.00 25.52 86 HIS A N 1
ATOM 711 C CA . HIS A 1 91 ? 37.256 25.941 51.234 1.00 25.16 86 HIS A CA 1
ATOM 712 C C . HIS A 1 91 ? 36.141 26.718 51.973 1.00 23.85 86 HIS A C 1
ATOM 713 O O . HIS A 1 91 ? 36.186 26.920 53.210 1.00 23.98 86 HIS A O 1
ATOM 720 N N . SER A 1 92 ? 35.136 27.145 51.221 1.00 21.21 87 SER A N 1
ATOM 721 C CA . SER A 1 92 ? 34.078 28.004 51.750 1.00 19.39 87 SER A CA 1
ATOM 722 C C . SER A 1 92 ? 32.900 27.218 52.301 1.00 18.07 87 SER A C 1
ATOM 723 O O . SER A 1 92 ? 32.349 26.326 51.647 1.00 16.88 87 SER A O 1
ATOM 726 N N . MET A 1 93 ? 32.475 27.585 53.500 1.00 16.90 88 MET A N 1
ATOM 727 C CA . MET A 1 93 ? 31.262 27.022 54.054 1.00 18.37 88 MET A CA 1
ATOM 728 C C . MET A 1 93 ? 30.030 27.695 53.477 1.00 17.83 88 MET A C 1
ATOM 729 O O . MET A 1 93 ? 30.066 28.868 53.108 1.00 18.59 88 MET A O 1
ATOM 734 N N . VAL A 1 94 ? 28.942 26.930 53.402 1.00 17.98 89 VAL A N 1
ATOM 735 C CA . VAL A 1 94 ? 27.665 27.416 52.887 1.00 18.72 89 VAL A CA 1
ATOM 736 C C . VAL A 1 94 ? 26.582 27.160 53.918 1.00 17.88 89 VAL A C 1
ATOM 737 O O . VAL A 1 94 ? 26.604 26.136 54.587 1.00 18.62 89 VAL A O 1
ATOM 741 N N . SER A 1 95 ? 25.639 28.083 54.051 1.00 18.32 90 SER A N 1
ATOM 742 C CA . SER A 1 95 ? 24.472 27.824 54.896 1.00 17.82 90 SER A CA 1
ATOM 743 C C . SER A 1 95 ? 23.540 26.819 54.229 1.00 17.34 90 SER A C 1
ATOM 744 O O . SER A 1 95 ? 23.276 26.904 53.030 1.00 15.96 90 SER A O 1
ATOM 747 N N . VAL A 1 96 ? 23.028 25.886 55.021 1.00 16.90 91 VAL A N 1
ATOM 748 C CA . VAL A 1 96 ? 22.160 24.827 54.511 1.00 16.89 91 VAL A CA 1
ATOM 749 C C . VAL A 1 96 ? 20.861 25.367 53.908 1.00 16.33 91 VAL A C 1
ATOM 750 O O . VAL A 1 96 ? 20.254 24.707 53.089 1.00 15.13 91 VAL A O 1
ATOM 754 N N . SER A 1 97 ? 20.463 26.583 54.287 1.00 16.03 92 SER A N 1
ATOM 755 C CA . SER A 1 97 ? 19.243 27.195 53.791 1.00 16.89 92 SER A CA 1
ATOM 756 C C . SER A 1 97 ? 19.425 27.911 52.455 1.00 15.84 92 SER A C 1
ATOM 757 O O . SER A 1 97 ? 18.461 28.369 51.852 1.00 16.11 92 SER A O 1
ATOM 760 N N . THR A 1 98 ? 20.663 28.008 51.989 1.00 14.14 93 THR A N 1
ATOM 761 C CA . THR A 1 98 ? 20.949 28.782 50.776 1.00 13.17 93 THR A CA 1
ATOM 762 C C . THR A 1 98 ? 20.515 28.041 49.522 1.00 12.69 93 THR A C 1
ATOM 763 O O . THR A 1 98 ? 20.891 26.893 49.321 1.00 11.84 93 THR A O 1
ATOM 767 N N . PRO A 1 99 ? 19.706 28.682 48.678 1.00 12.86 94 PRO A N 1
ATOM 768 C CA . PRO A 1 99 ? 19.348 28.061 47.413 1.00 12.31 94 PRO A CA 1
ATOM 769 C C . PRO A 1 99 ? 20.574 27.732 46.558 1.00 11.50 94 PRO A C 1
ATOM 770 O O . PRO A 1 99 ? 21.511 28.528 46.501 1.00 11.32 94 PRO A O 1
ATOM 774 N N . ILE A 1 100 ? 20.584 26.573 45.901 1.00 10.47 95 ILE A N 1
ATOM 775 C CA . ILE A 1 100 ? 21.752 26.206 45.099 1.00 10.67 95 ILE A CA 1
ATOM 776 C C . ILE A 1 100 ? 22.050 27.180 43.933 1.00 9.76 95 ILE A C 1
ATOM 777 O O . ILE A 1 100 ? 23.210 27.388 43.581 1.00 9.71 95 ILE A O 1
ATOM 782 N N . SER A 1 101 ? 21.014 27.799 43.354 1.00 10.71 96 SER A N 1
ATOM 783 C CA . SER A 1 101 ? 21.307 28.763 42.297 1.00 10.11 96 SER A CA 1
ATOM 784 C C . SER A 1 101 ? 22.069 29.961 42.857 1.00 10.48 96 SER A C 1
ATOM 785 O O . SER A 1 101 ? 22.894 30.554 42.146 1.00 10.70 96 SER A O 1
ATOM 788 N N . GLU A 1 102 ? 21.823 30.308 44.123 1.00 10.15 97 GLU A N 1
ATOM 789 C CA . GLU A 1 102 ? 22.589 31.391 44.758 1.00 10.79 97 GLU A CA 1
ATOM 790 C C . GLU A 1 102 ? 24.053 30.994 44.989 1.00 10.74 97 GLU A C 1
ATOM 791 O O . GLU A 1 102 ? 24.977 31.769 44.690 1.00 11.05 97 GLU A O 1
ATOM 797 N N . VAL A 1 103 ? 24.263 29.778 45.498 1.00 10.39 98 VAL A N 1
ATOM 798 C CA . VAL A 1 103 ? 25.630 29.290 45.654 1.00 10.78 98 VAL A CA 1
ATOM 799 C C . VAL A 1 103 ? 26.350 29.241 44.296 1.00 10.68 98 VAL A C 1
ATOM 800 O O . VAL A 1 103 ? 27.519 29.628 44.181 1.00 10.92 98 VAL A O 1
ATOM 804 N N . TYR A 1 104 ? 25.666 28.741 43.266 1.00 9.42 99 TYR A N 1
ATOM 805 C CA . TYR A 1 104 ? 26.251 28.661 41.945 1.00 10.06 99 TYR A CA 1
ATOM 806 C C . TYR A 1 104 ? 26.720 30.015 41.449 1.00 10.33 99 TYR A C 1
ATOM 807 O O . TYR A 1 104 ? 27.873 30.189 41.030 1.00 10.67 99 TYR A O 1
ATOM 816 N N . GLU A 1 105 ? 25.829 30.996 41.525 1.00 10.29 100 GLU A N 1
ATOM 817 C CA . GLU A 1 105 ? 26.153 32.274 40.919 1.00 11.80 100 GLU A CA 1
ATOM 818 C C . GLU A 1 105 ? 27.191 33.044 41.721 1.00 12.63 100 GLU A C 1
ATOM 819 O O . GLU A 1 105 ? 27.846 33.940 41.183 1.00 15.63 100 GLU A O 1
ATOM 825 N N . SER A 1 106 ? 27.367 32.690 42.987 1.00 12.54 101 SER A N 1
ATOM 826 C CA . SER A 1 106 ? 28.354 33.382 43.822 1.00 13.34 101 SER A CA 1
ATOM 827 C C . SER A 1 106 ? 29.700 32.654 43.891 1.00 12.99 101 SER A C 1
ATOM 828 O O . SER A 1 106 ? 30.753 33.289 44.078 1.00 14.88 101 SER A O 1
ATOM 831 N N . GLU A 1 107 ? 29.684 31.331 43.715 1.00 11.71 102 GLU A N 1
ATOM 832 C CA . GLU A 1 107 ? 30.858 30.519 44.004 1.00 11.53 102 GLU A CA 1
ATOM 833 C C . GLU A 1 107 ? 31.330 29.627 42.853 1.00 10.36 102 GLU A C 1
ATOM 834 O O . GLU A 1 107 ? 32.275 28.859 43.025 1.00 10.71 102 GLU A O 1
ATOM 840 N N . LYS A 1 108 ? 30.677 29.702 41.698 1.00 9.73 103 LYS A N 1
ATOM 841 C CA . LYS A 1 108 ? 31.132 28.894 40.577 1.00 10.21 103 LYS A CA 1
ATOM 842 C C . LYS A 1 108 ? 32.574 29.219 40.167 1.00 10.35 103 LYS A C 1
ATOM 843 O O . LYS A 1 108 ? 33.045 30.366 40.303 1.00 11.40 103 LYS A O 1
ATOM 849 N N . ASP A 1 109 ? 33.288 28.185 39.704 1.00 10.20 104 ASP A N 1
ATOM 850 C CA . ASP A 1 109 ? 34.605 28.344 39.144 1.00 10.97 104 ASP A CA 1
ATOM 851 C C . ASP A 1 109 ? 34.549 29.099 37.836 1.00 11.30 104 ASP A C 1
ATOM 852 O O . ASP A 1 109 ? 33.500 29.204 37.174 1.00 11.80 104 ASP A O 1
ATOM 857 N N . GLU A 1 110 ? 35.714 29.588 37.432 1.00 12.41 105 GLU A N 1
ATOM 858 C CA . GLU A 1 110 ? 35.850 30.212 36.128 1.00 13.39 105 GLU A CA 1
ATOM 859 C C . GLU A 1 110 ? 35.483 29.287 34.978 1.00 12.91 105 GLU A C 1
ATOM 860 O O . GLU A 1 110 ? 35.089 29.752 33.923 1.00 13.54 105 GLU A O 1
ATOM 866 N N . ASP A 1 111 ? 35.576 27.973 35.186 1.00 12.31 106 ASP A N 1
ATOM 867 C CA . ASP A 1 111 ? 35.192 27.048 34.131 1.00 11.89 106 ASP A CA 1
ATOM 868 C C . ASP A 1 111 ? 33.661 26.816 34.037 1.00 11.99 106 ASP A C 1
ATOM 869 O O . ASP A 1 111 ? 33.195 26.152 33.108 1.00 12.37 106 ASP A O 1
ATOM 874 N N . GLY A 1 112 ? 32.900 27.345 35.004 1.00 10.54 107 GLY A N 1
ATOM 875 C CA . GLY A 1 112 ? 31.446 27.195 35.034 1.00 10.51 107 GLY A CA 1
ATOM 876 C C . GLY A 1 112 ? 30.938 26.054 35.904 1.00 9.67 107 GLY A C 1
ATOM 877 O O . GLY A 1 112 ? 29.737 25.936 36.108 1.00 9.58 107 GLY A O 1
ATOM 878 N N . PHE A 1 113 ? 31.831 25.175 36.373 1.00 8.90 108 PHE A N 1
ATOM 879 C CA . PHE A 1 113 ? 31.426 24.175 37.372 1.00 8.79 108 PHE A CA 1
ATOM 880 C C . PHE A 1 113 ? 31.362 24.779 38.780 1.00 8.70 108 PHE A C 1
ATOM 881 O O . PHE A 1 113 ? 32.125 25.717 39.104 1.00 9.25 108 PHE A O 1
ATOM 889 N N . LEU A 1 114 ? 30.476 24.255 39.623 1.00 8.32 109 LEU A N 1
ATOM 890 C CA . LEU A 1 114 ? 30.552 24.507 41.066 1.00 8.21 109 LEU A CA 1
ATOM 891 C C . LEU A 1 114 ? 31.321 23.351 41.674 1.00 9.26 109 LEU A C 1
ATOM 892 O O . LEU A 1 114 ? 30.890 22.208 41.582 1.00 9.02 109 LEU A O 1
ATOM 897 N N . TYR A 1 115 ? 32.458 23.653 42.288 1.00 8.15 110 TYR A N 1
ATOM 898 C CA . TYR A 1 115 ? 33.291 22.635 42.952 1.00 8.25 110 TYR A CA 1
ATOM 899 C C . TYR A 1 115 ? 32.990 22.483 44.425 1.00 9.76 110 TYR A C 1
ATOM 900 O O . TYR A 1 115 ? 32.913 23.461 45.139 1.00 9.84 110 TYR A O 1
ATOM 909 N N . MET A 1 116 ? 32.878 21.242 44.874 1.00 9.64 111 MET A N 1
ATOM 910 C CA . MET A 1 116 ? 32.674 20.982 46.286 1.00 12.29 111 MET A CA 1
ATOM 911 C C . MET A 1 116 ? 33.537 19.821 46.726 1.00 11.21 111 MET A C 1
ATOM 912 O O . MET A 1 116 ? 33.757 18.861 45.977 1.00 10.97 111 MET A O 1
ATOM 917 N N . VAL A 1 117 ? 34.019 19.917 47.960 1.00 10.53 112 VAL A N 1
ATOM 918 C CA . VAL A 1 117 ? 34.705 18.788 48.592 1.00 10.94 112 VAL A CA 1
ATOM 919 C C . VAL A 1 117 ? 34.055 18.466 49.933 1.00 11.26 112 VAL A C 1
ATOM 920 O O . VAL A 1 117 ? 33.435 19.330 50.559 1.00 11.96 112 VAL A O 1
ATOM 924 N N . TYR A 1 118 ? 34.158 17.210 50.354 1.00 10.76 113 TYR A N 1
ATOM 925 C CA . TYR A 1 118 ? 33.570 16.811 51.631 1.00 11.27 113 TYR A CA 1
ATOM 926 C C . TYR A 1 118 ? 34.652 16.233 52.529 1.00 12.53 113 TYR A C 1
ATOM 927 O O . TYR A 1 118 ? 35.564 15.549 52.067 1.00 11.70 113 TYR A O 1
ATOM 936 N N . ALA A 1 119 ? 34.510 16.507 53.822 1.00 13.40 114 ALA A N 1
ATOM 937 C CA . ALA A 1 119 ? 35.494 16.109 54.819 1.00 15.54 114 ALA A CA 1
ATOM 938 C C . ALA A 1 119 ? 34.740 15.697 56.075 1.00 17.23 114 ALA A C 1
ATOM 939 O O . ALA A 1 119 ? 33.614 16.144 56.300 1.00 16.05 114 ALA A O 1
ATOM 941 N N . SER A 1 120 ? 35.343 14.843 56.890 1.00 18.59 115 SER A N 1
ATOM 942 C CA . SER A 1 120 ? 34.673 14.434 58.120 1.00 20.76 115 SER A CA 1
ATOM 943 C C . SER A 1 120 ? 34.872 15.511 59.173 1.00 21.98 115 SER A C 1
ATOM 944 O O . SER A 1 120 ? 35.810 16.311 59.089 1.00 20.90 115 SER A O 1
ATOM 947 N N . GLN A 1 121 ? 33.974 15.508 60.158 1.00 24.74 116 GLN A N 1
ATOM 948 C CA . GLN A 1 121 ? 34.071 16.335 61.356 1.00 28.48 116 GLN A CA 1
ATOM 949 C C . GLN A 1 121 ? 35.394 16.107 62.064 1.00 29.64 116 GLN A C 1
ATOM 950 O O . GLN A 1 121 ? 35.985 17.054 62.579 1.00 30.32 116 GLN A O 1
ATOM 956 N N . GLU A 1 122 ? 35.838 14.850 62.088 1.00 32.07 117 GLU A N 1
ATOM 957 C CA . GLU A 1 122 ? 37.119 14.451 62.685 1.00 34.19 117 GLU A CA 1
ATOM 958 C C . GLU A 1 122 ? 38.281 15.135 61.978 1.00 35.32 117 GLU A C 1
ATOM 959 O O . GLU A 1 122 ? 39.068 15.843 62.610 1.00 35.64 117 GLU A O 1
ATOM 965 N N . THR A 1 123 ? 38.366 14.926 60.661 1.00 36.84 118 THR A N 1
ATOM 966 C CA . THR A 1 123 ? 39.364 15.567 59.798 1.00 38.10 118 THR A CA 1
ATOM 967 C C . THR A 1 123 ? 39.319 17.087 59.958 1.00 39.31 118 THR A C 1
ATOM 968 O O . THR A 1 123 ? 40.355 17.742 60.085 1.00 39.35 118 THR A O 1
ATOM 972 N N . PHE A 1 124 ? 38.106 17.632 59.965 1.00 40.82 119 PHE A N 1
ATOM 973 C CA . PHE A 1 124 ? 37.887 19.062 60.133 1.00 42.45 119 PHE A CA 1
ATOM 974 C C . PHE A 1 124 ? 38.297 19.563 61.525 1.00 43.50 119 PHE A C 1
ATOM 975 O O . PHE A 1 124 ? 38.795 20.682 61.658 1.00 43.88 119 PHE A O 1
ATOM 983 N N . GLY A 1 125 ? 38.094 18.728 62.543 1.00 44.79 120 GLY A N 1
ATOM 984 C CA . GLY A 1 125 ? 38.295 19.112 63.944 1.00 46.60 120 GLY A CA 1
ATOM 985 C C . GLY A 1 125 ? 39.740 19.280 64.377 1.00 47.95 120 GLY A C 1
ATOM 986 O O . GLY A 1 125 ? 40.096 20.293 64.988 1.00 48.10 120 GLY A O 1
ATOM 987 N N . MET A 1 126 ? 40.573 18.286 64.072 1.00 48.97 121 MET A N 1
ATOM 988 C CA . MET A 1 126 ? 41.998 18.342 64.416 1.00 50.09 121 MET A CA 1
ATOM 989 C C . MET A 1 126 ? 42.772 19.329 63.526 1.00 50.41 121 MET A C 1
ATOM 990 O O . MET A 1 126 ? 43.862 19.787 63.891 1.00 50.63 121 MET A O 1
ATOM 995 N N . LYS A 1 127 ? 42.192 19.654 62.371 1.00 50.64 122 LYS A N 1
ATOM 996 C CA . LYS A 1 127 ? 42.788 20.584 61.414 1.00 50.75 122 LYS A CA 1
ATOM 997 C C . LYS A 1 127 ? 42.963 21.970 62.030 1.00 50.72 122 LYS A C 1
ATOM 998 O O . LYS A 1 127 ? 43.747 22.783 61.541 1.00 50.66 122 LYS A O 1
ATOM 1004 N N . GLY B 2 2 ? 34.816 5.929 29.606 1.00 34.60 335 GLY B N 1
ATOM 1005 C CA . GLY B 2 2 ? 34.023 5.918 30.871 1.00 34.16 335 GLY B CA 1
ATOM 1006 C C . GLY B 2 2 ? 34.660 6.773 31.946 1.00 33.76 335 GLY B C 1
ATOM 1007 O O . GLY B 2 2 ? 35.896 6.888 32.015 1.00 34.34 335 GLY B O 1
ATOM 1008 N N . GLY B 2 3 ? 33.815 7.377 32.782 1.00 32.81 336 GLY B N 1
ATOM 1009 C CA . GLY B 2 3 ? 34.280 8.195 33.901 1.00 30.97 336 GLY B CA 1
ATOM 1010 C C . GLY B 2 3 ? 33.973 9.673 33.749 1.00 29.65 336 GLY B C 1
ATOM 1011 O O . GLY B 2 3 ? 32.823 10.097 33.908 1.00 29.43 336 GLY B O 1
ATOM 1012 N N . ASP B 2 4 ? 35.006 10.452 33.426 1.00 28.20 337 ASP B N 1
ATOM 1013 C CA . ASP B 2 4 ? 34.908 11.916 33.395 1.00 26.79 337 ASP B CA 1
ATOM 1014 C C . ASP B 2 4 ? 34.036 12.459 32.281 1.00 26.24 337 ASP B C 1
ATOM 1015 O O . ASP B 2 4 ? 33.727 13.648 32.270 1.00 26.29 337 ASP B O 1
ATOM 1020 N N . ASP B 2 5 ? 33.649 11.599 31.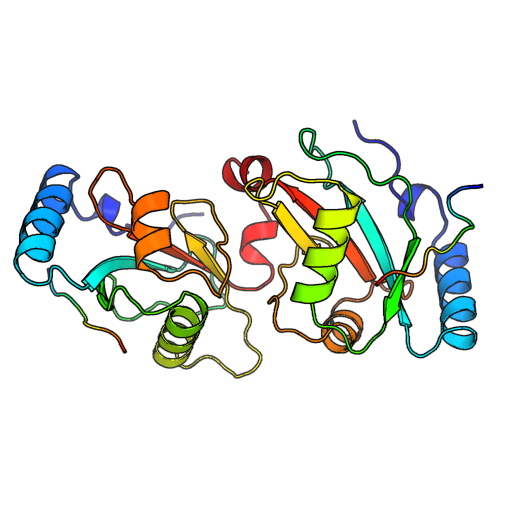345 1.00 25.61 338 ASP B N 1
ATOM 1021 C CA . ASP B 2 5 ? 32.794 12.023 30.252 1.00 25.38 338 ASP B CA 1
ATOM 1022 C C . ASP B 2 5 ? 31.295 11.967 30.582 1.00 24.34 338 ASP B C 1
ATOM 1023 O O . ASP B 2 5 ? 30.495 12.585 29.888 1.00 24.90 338 ASP B O 1
ATOM 1028 N N . ASP B 2 6 ? 30.938 11.251 31.650 1.00 22.93 339 ASP B N 1
ATOM 1029 C CA . ASP B 2 6 ? 29.542 10.943 32.009 1.00 21.71 339 ASP B CA 1
ATOM 1030 C C . ASP B 2 6 ? 28.978 11.864 33.105 1.00 19.30 339 ASP B C 1
ATOM 1031 O O . ASP B 2 6 ? 29.662 12.121 34.107 1.00 19.02 339 ASP B O 1
ATOM 1036 N N . TRP B 2 7 ? 27.731 12.318 32.917 1.00 15.87 340 TRP B N 1
ATOM 1037 C CA . TRP B 2 7 ? 27.004 13.137 33.902 1.00 13.38 340 TRP B CA 1
ATOM 1038 C C . TRP B 2 7 ? 26.007 12.286 34.660 1.00 12.68 340 TRP B C 1
ATOM 1039 O O . TRP B 2 7 ? 25.306 11.463 34.060 1.00 14.58 340 TRP B O 1
ATOM 1050 N N . THR B 2 8 ? 25.900 12.535 35.957 1.00 10.92 341 THR B N 1
ATOM 1051 C CA . THR B 2 8 ? 24.931 11.861 36.796 1.00 10.71 341 THR B CA 1
ATOM 1052 C C . THR B 2 8 ? 23.932 12.891 37.339 1.00 9.83 341 THR B C 1
ATOM 1053 O O . THR B 2 8 ? 24.321 13.824 38.041 1.00 10.01 341 THR B O 1
ATOM 1057 N N . HIS B 2 9 ? 22.651 12.713 37.020 1.00 9.43 342 HIS B N 1
ATOM 1058 C CA . HIS B 2 9 ? 21.581 13.577 37.536 1.00 9.65 342 HIS B CA 1
ATOM 1059 C C . HIS B 2 9 ? 21.195 13.126 38.930 1.00 10.60 342 HIS B C 1
ATOM 1060 O O . HIS B 2 9 ? 20.953 11.921 39.148 1.00 12.55 342 HIS B O 1
ATOM 1067 N N . LEU B 2 10 ? 21.162 14.071 39.864 1.00 10.41 343 LEU B N 1
ATOM 1068 C CA . LEU B 2 10 ? 20.830 13.799 41.267 1.00 11.15 343 LEU B CA 1
ATOM 1069 C C . LEU B 2 10 ? 19.433 14.243 41.693 1.00 12.77 343 LEU B C 1
ATOM 1070 O O . LEU B 2 10 ? 18.866 15.174 41.121 1.00 13.57 343 LEU B O 1
ATOM 1075 N N . SER B 2 11 ? 18.920 13.566 42.720 1.00 14.59 344 SER B N 1
ATOM 1076 C CA . SER B 2 11 ? 17.722 13.978 43.494 1.00 15.91 344 SER B CA 1
ATOM 1077 C C . SER B 2 11 ? 17.686 13.217 44.829 1.00 17.45 344 SER B C 1
ATOM 1078 O O . SER B 2 11 ? 18.538 12.349 45.060 1.00 17.66 344 SER B O 1
ATOM 1081 N N . MET C 1 6 ? 47.522 35.890 64.433 1.00 42.05 1 MET C N 1
ATOM 1082 C CA . MET C 1 6 ? 48.237 34.907 65.304 1.00 42.01 1 MET C CA 1
ATOM 1083 C C . MET C 1 6 ? 47.935 35.125 66.798 1.00 40.54 1 MET C C 1
ATOM 1084 O O . MET C 1 6 ? 47.302 34.267 67.421 1.00 40.92 1 MET C O 1
ATOM 1089 N N . PRO C 1 7 ? 48.365 36.269 67.381 1.00 39.11 2 PRO C N 1
ATOM 1090 C CA . PRO C 1 7 ? 47.976 36.440 68.778 1.00 37.51 2 PRO C CA 1
ATOM 1091 C C . PRO C 1 7 ? 46.497 36.799 68.893 1.00 35.98 2 PRO C C 1
ATOM 1092 O O . PRO C 1 7 ? 45.923 37.387 67.968 1.00 35.72 2 PRO C O 1
ATOM 1096 N N . SER C 1 8 ? 45.886 36.423 70.013 1.00 33.99 3 SER C N 1
ATOM 1097 C CA . SER C 1 8 ? 44.478 36.720 70.255 1.00 32.10 3 SER C CA 1
ATOM 1098 C C . SER C 1 8 ? 44.208 36.973 71.738 1.00 30.70 3 SER C C 1
ATOM 1099 O O . SER C 1 8 ? 44.948 36.498 72.605 1.00 29.68 3 SER C O 1
ATOM 1102 N N . GLU C 1 9 ? 43.137 37.722 71.996 1.00 29.25 4 GLU C N 1
ATOM 1103 C CA . GLU C 1 9 ? 42.670 38.095 73.335 1.00 28.59 4 GLU C CA 1
ATOM 1104 C C . GLU C 1 9 ? 42.343 36.854 74.169 1.00 27.06 4 GLU C C 1
ATOM 1105 O O . GLU C 1 9 ? 41.987 35.809 73.608 1.00 27.07 4 GLU C O 1
ATOM 1111 N N . LYS C 1 10 ? 42.467 36.965 75.496 1.00 25.32 5 LYS C N 1
ATOM 1112 C CA . LYS C 1 10 ? 42.155 35.844 76.392 1.00 23.58 5 LYS C CA 1
ATOM 1113 C C . LYS C 1 10 ? 40.717 35.373 76.216 1.00 22.20 5 LYS C C 1
ATOM 1114 O O . LYS C 1 10 ? 39.790 36.184 76.141 1.00 21.42 5 LYS C O 1
ATOM 1120 N N . THR C 1 11 ? 40.555 34.061 76.141 1.00 20.54 6 THR C N 1
ATOM 1121 C CA . THR C 1 11 ? 39.221 33.463 76.047 1.00 19.55 6 THR C CA 1
ATOM 1122 C C . THR C 1 11 ? 38.606 33.327 77.433 1.00 17.93 6 THR C C 1
ATOM 1123 O O . THR C 1 11 ? 39.277 33.502 78.454 1.00 17.26 6 THR C O 1
ATOM 1127 N N . PHE C 1 12 ? 37.322 32.981 77.473 1.00 16.98 7 PHE C N 1
ATOM 1128 C CA . PHE C 1 12 ? 36.652 32.728 78.741 1.00 15.96 7 PHE C CA 1
ATOM 1129 C C . PHE C 1 12 ? 37.407 31.693 79.588 1.00 16.40 7 PHE C C 1
ATOM 1130 O O . PHE C 1 12 ? 37.607 31.911 80.768 1.00 15.50 7 PHE C O 1
ATOM 1138 N N . LYS C 1 13 ? 37.819 30.576 78.987 1.00 16.42 8 LYS C N 1
ATOM 1139 C CA . LYS C 1 13 ? 38.599 29.575 79.720 1.00 17.83 8 LYS C CA 1
ATOM 1140 C C . LYS C 1 13 ? 39.916 30.093 80.277 1.00 19.24 8 LYS C C 1
ATOM 1141 O O . LYS C 1 13 ? 40.386 29.588 81.294 1.00 19.52 8 LYS C O 1
ATOM 1147 N N . GLN C 1 14 ? 40.514 31.062 79.587 1.00 19.43 9 GLN C N 1
ATOM 1148 C CA . GLN C 1 14 ? 41.780 31.656 80.029 1.00 21.75 9 GLN C CA 1
ATOM 1149 C C . GLN C 1 14 ? 41.577 32.677 81.148 1.00 22.52 9 GLN C C 1
ATOM 1150 O O . GLN C 1 14 ? 42.513 32.973 81.906 1.00 24.01 9 GLN C O 1
ATOM 1156 N N . ARG C 1 15 ? 40.357 33.200 81.252 1.00 22.81 10 ARG C N 1
ATOM 1157 C CA . ARG C 1 15 ? 40.018 34.225 82.233 1.00 23.16 10 ARG C CA 1
ATOM 1158 C C . ARG C 1 15 ? 39.480 33.656 83.533 1.00 23.75 10 ARG C C 1
ATOM 1159 O O . ARG C 1 15 ? 39.497 34.339 84.557 1.00 24.28 10 ARG C O 1
ATOM 1167 N N . ARG C 1 16 ? 38.968 32.429 83.514 1.00 23.24 11 ARG C N 1
ATOM 1168 C CA . ARG C 1 16 ? 38.650 31.781 84.784 1.00 24.39 11 ARG C CA 1
ATOM 1169 C C . ARG C 1 16 ? 38.906 30.309 84.819 1.00 23.47 11 ARG C C 1
ATOM 1170 O O . ARG C 1 16 ? 38.806 29.622 83.806 1.00 23.38 11 ARG C O 1
ATOM 1178 N N . THR C 1 17 ? 39.249 29.830 86.007 1.00 22.52 12 THR C N 1
ATOM 1179 C CA . THR C 1 17 ? 39.794 28.495 86.153 1.00 22.93 12 THR C CA 1
ATOM 1180 C C . THR C 1 17 ? 38.709 27.446 85.981 1.00 22.29 12 THR C C 1
ATOM 1181 O O . THR C 1 17 ? 37.519 27.752 86.108 1.00 21.01 12 THR C O 1
ATOM 1185 N N . PHE C 1 18 ? 39.146 26.217 85.709 1.00 21.69 13 PHE C N 1
ATOM 1186 C CA . PHE C 1 18 ? 38.259 25.069 85.616 1.00 21.62 13 PHE C CA 1
ATOM 1187 C C . PHE C 1 18 ? 37.348 24.948 86.838 1.00 21.90 13 PHE C C 1
ATOM 1188 O O . PHE C 1 18 ? 36.136 24.766 86.704 1.00 21.52 13 PHE C O 1
ATOM 1196 N N . GLU C 1 19 ? 37.937 25.063 88.028 1.00 22.10 14 GLU C N 1
ATOM 1197 C CA . GLU C 1 19 ? 37.173 24.979 89.264 1.00 22.42 14 GLU C CA 1
ATOM 1198 C C . GLU C 1 19 ? 36.115 26.086 89.384 1.00 21.55 14 GLU C C 1
ATOM 1199 O O . GLU C 1 19 ? 34.987 25.819 89.782 1.00 21.54 14 GLU C O 1
ATOM 1205 N N . GLN C 1 20 ? 36.461 27.310 88.996 1.00 21.11 15 GLN C N 1
ATOM 1206 C CA . GLN C 1 20 ? 35.500 28.421 88.991 1.00 21.26 15 GLN C CA 1
ATOM 1207 C C . GLN C 1 20 ? 34.361 28.171 88.008 1.00 20.30 15 GLN C C 1
ATOM 1208 O O . GLN C 1 20 ? 33.195 28.496 88.289 1.00 20.41 15 GLN C O 1
ATOM 1214 N N . ARG C 1 21 ? 34.711 27.632 86.843 1.00 18.92 16 ARG C N 1
ATOM 1215 C CA . ARG C 1 21 ? 33.725 27.364 85.795 1.00 17.39 16 ARG C CA 1
ATOM 1216 C C . ARG C 1 21 ? 32.786 26.248 86.202 1.00 17.40 16 ARG C C 1
ATOM 1217 O O . ARG C 1 21 ? 31.584 26.378 86.010 1.00 16.46 16 ARG C O 1
ATOM 1225 N N . VAL C 1 22 ? 33.334 25.175 86.769 1.00 17.06 17 VAL C N 1
ATOM 1226 C CA . VAL C 1 22 ? 32.523 24.087 87.325 1.00 17.90 17 VAL C CA 1
ATOM 1227 C C . VAL C 1 22 ? 31.487 24.602 88.341 1.00 17.98 17 VAL C C 1
ATOM 1228 O O . VAL C 1 22 ? 30.316 24.218 88.281 1.00 17.82 17 VAL C O 1
ATOM 1232 N N . GLU C 1 23 ? 31.908 25.484 89.248 1.00 19.10 18 GLU C N 1
ATOM 1233 C CA . GLU C 1 23 ? 31.009 26.048 90.262 1.00 19.99 18 GLU C CA 1
ATOM 1234 C C . GLU C 1 23 ? 29.970 26.993 89.648 1.00 19.54 18 GLU C C 1
ATOM 1235 O O . GLU C 1 23 ? 28.797 26.950 90.035 1.00 19.27 18 GLU C O 1
ATOM 1241 N N . ASP C 1 24 ? 30.386 27.805 88.669 1.00 18.28 19 ASP C N 1
ATOM 1242 C CA . ASP C 1 24 ? 29.465 28.657 87.915 1.00 18.48 19 ASP C CA 1
ATOM 1243 C C . ASP C 1 24 ? 28.311 27.793 87.395 1.00 16.62 19 ASP C C 1
ATOM 1244 O O . ASP C 1 24 ? 27.152 28.156 87.527 1.00 16.94 19 ASP C O 1
ATOM 1249 N N . VAL C 1 25 ? 28.643 26.655 86.787 1.00 16.22 20 VAL C N 1
ATOM 1250 C CA . VAL C 1 25 ? 27.611 25.814 86.164 1.00 15.31 20 VAL C CA 1
ATOM 1251 C C . VAL C 1 25 ? 26.774 25.089 87.201 1.00 15.14 20 VAL C C 1
ATOM 1252 O O . VAL C 1 25 ? 25.565 25.015 87.054 1.00 14.21 20 VAL C O 1
ATOM 1256 N N . ARG C 1 26 ? 27.403 24.567 88.250 1.00 16.11 21 ARG C N 1
ATOM 1257 C CA . ARG C 1 26 ? 26.629 23.888 89.290 1.00 16.86 21 ARG C CA 1
ATOM 1258 C C . ARG C 1 26 ? 25.526 24.824 89.807 1.00 16.05 21 ARG C C 1
ATOM 1259 O O . ARG C 1 26 ? 24.353 24.436 89.908 1.00 16.48 21 ARG C O 1
ATOM 1267 N N . LEU C 1 27 ? 25.897 26.073 90.081 1.00 16.31 22 LEU C N 1
ATOM 1268 C CA . LEU C 1 27 ? 24.947 27.039 90.605 1.00 16.35 22 LEU C CA 1
ATOM 1269 C C . LEU C 1 27 ? 23.885 27.392 89.581 1.00 15.60 22 LEU C C 1
ATOM 1270 O O . LEU C 1 27 ? 22.706 27.487 89.912 1.00 16.13 22 LEU C O 1
ATOM 1275 N N . ILE C 1 28 ? 24.293 27.582 88.329 1.00 13.82 23 ILE C N 1
ATOM 1276 C CA . ILE C 1 28 ? 23.342 28.021 87.322 1.00 13.48 23 ILE C CA 1
ATOM 1277 C C . ILE C 1 28 ? 22.365 26.906 86.890 1.00 12.93 23 ILE C C 1
ATOM 1278 O O . ILE C 1 28 ? 21.244 27.191 86.455 1.00 12.30 23 ILE C O 1
ATOM 1283 N N . ARG C 1 29 ? 22.810 25.649 86.989 1.00 13.03 24 ARG C N 1
ATOM 1284 C CA . ARG C 1 29 ? 21.901 24.516 86.747 1.00 13.21 24 ARG C CA 1
ATOM 1285 C C . ARG C 1 29 ? 20.837 24.419 87.829 1.00 13.31 24 ARG C C 1
ATOM 1286 O O . ARG C 1 29 ? 19.727 23.999 87.546 1.00 14.73 24 ARG C O 1
ATOM 1294 N N . GLU C 1 30 ? 21.200 24.797 89.056 1.00 14.40 25 GLU C N 1
ATOM 1295 C CA . GLU C 1 30 ? 20.231 24.819 90.150 1.00 15.88 25 GLU C CA 1
ATOM 1296 C C . GLU C 1 30 ? 19.232 25.968 89.994 1.00 15.30 25 GLU C C 1
ATOM 1297 O O . GLU C 1 30 ? 18.035 25.830 90.275 1.00 15.28 25 GLU C O 1
ATOM 1303 N N . GLN C 1 31 ? 19.753 27.126 89.599 1.00 14.97 26 GLN C N 1
ATOM 1304 C CA . GLN C 1 31 ? 18.956 28.346 89.516 1.00 14.75 26 GLN C CA 1
ATOM 1305 C C . GLN C 1 31 ? 18.081 28.449 88.273 1.00 13.67 26 GLN C C 1
ATOM 1306 O O . GLN C 1 31 ? 16.964 28.991 88.320 1.00 13.68 26 GLN C O 1
ATOM 1312 N N . HIS C 1 32 ? 18.600 27.938 87.152 1.00 12.51 27 HIS C N 1
ATOM 1313 C CA . HIS C 1 32 ? 17.912 27.989 85.889 1.00 12.60 27 HIS C CA 1
ATOM 1314 C C . HIS C 1 32 ? 17.973 26.633 85.195 1.00 12.51 27 HIS C C 1
ATOM 1315 O O . HIS C 1 32 ? 18.585 26.507 84.133 1.00 12.55 27 HIS C O 1
ATOM 1322 N N . PRO C 1 33 ? 17.304 25.627 85.783 1.00 12.13 28 PRO C N 1
ATOM 1323 C CA . PRO C 1 33 ? 17.472 24.250 85.304 1.00 11.47 28 PRO C CA 1
ATOM 1324 C C . PRO C 1 33 ? 16.858 23.956 83.948 1.00 11.29 28 PRO C C 1
ATOM 1325 O O . PRO C 1 33 ? 17.099 22.870 83.407 1.00 11.81 28 PRO C O 1
ATOM 1329 N N . THR C 1 34 ? 16.074 24.883 83.398 1.00 10.62 29 THR C N 1
ATOM 1330 C CA . THR C 1 34 ? 15.487 24.680 82.086 1.00 10.93 29 THR C CA 1
ATOM 1331 C C . THR C 1 34 ? 16.245 25.420 80.971 1.00 10.34 29 THR C C 1
ATOM 1332 O O . THR C 1 34 ? 15.808 25.413 79.824 1.00 12.00 29 THR C O 1
ATOM 1336 N N . LYS C 1 35 ? 17.347 26.060 81.340 1.00 9.74 30 LYS C N 1
ATOM 1337 C CA . LYS C 1 35 ? 18.158 26.808 80.375 1.00 10.32 30 LYS C CA 1
ATOM 1338 C C . LYS C 1 35 ? 19.549 26.222 80.272 1.00 9.94 30 LYS C C 1
ATOM 1339 O O . LYS C 1 35 ? 20.130 25.762 81.253 1.00 10.69 30 LYS C O 1
ATOM 1345 N N . ILE C 1 36 ? 20.123 26.328 79.086 1.00 9.32 31 ILE C N 1
ATOM 1346 C CA . ILE C 1 36 ? 21.476 25.834 78.839 1.00 9.07 31 ILE C CA 1
ATOM 1347 C C . ILE C 1 36 ? 22.513 26.951 79.000 1.00 9.32 31 ILE C C 1
ATOM 1348 O O . ILE C 1 36 ? 22.353 28.035 78.405 1.00 9.42 31 ILE C O 1
ATOM 1353 N N . PRO C 1 37 ? 23.574 26.709 79.781 1.00 8.82 32 PRO C N 1
ATOM 1354 C CA . PRO C 1 37 ? 24.666 27.711 79.921 1.00 8.84 32 PRO C CA 1
ATOM 1355 C C . PRO C 1 37 ? 25.625 27.638 78.731 1.00 10.23 32 PRO C C 1
ATOM 1356 O O . PRO C 1 37 ? 26.270 26.604 78.521 1.00 10.62 32 PRO C O 1
ATOM 1360 N N . VAL C 1 38 ? 25.704 28.718 77.952 1.00 9.13 33 VAL C N 1
ATOM 1361 C CA . VAL C 1 38 ? 26.480 28.715 76.705 1.00 8.92 33 VAL C CA 1
ATOM 1362 C C . VAL C 1 38 ? 27.495 29.836 76.704 1.00 9.34 33 VAL C C 1
ATOM 1363 O O . VAL C 1 38 ? 27.173 30.961 77.067 1.00 10.30 33 VAL C O 1
ATOM 1367 N N . ILE C 1 39 ? 28.727 29.504 76.323 1.00 8.42 34 ILE C N 1
ATOM 1368 C CA . ILE C 1 39 ? 29.778 30.492 76.104 1.00 9.21 34 ILE C CA 1
ATOM 1369 C C . ILE C 1 39 ? 29.866 30.709 74.612 1.00 9.82 34 ILE C C 1
ATOM 1370 O O . ILE C 1 39 ? 30.077 29.753 73.862 1.00 10.13 34 ILE C O 1
ATOM 1375 N N . ILE C 1 40 ? 29.699 31.953 74.160 1.00 9.60 35 ILE C N 1
ATOM 1376 C CA . ILE C 1 40 ? 29.700 32.224 72.721 1.00 10.38 35 ILE C CA 1
ATOM 1377 C C . ILE C 1 40 ? 30.752 33.288 72.461 1.00 11.36 35 ILE C C 1
ATOM 1378 O O . ILE C 1 40 ? 30.675 34.377 73.035 1.00 12.20 35 ILE C O 1
ATOM 1383 N N . GLU C 1 41 ? 31.740 32.951 71.626 1.00 11.93 36 GLU C N 1
ATOM 1384 C CA . GLU C 1 41 ? 32.905 33.830 71.388 1.00 13.42 36 GLU C CA 1
ATOM 1385 C C . GLU C 1 41 ? 33.252 33.859 69.921 1.00 13.75 36 GLU C C 1
ATOM 1386 O O . GLU C 1 41 ? 33.034 32.894 69.227 1.00 13.84 36 GLU C O 1
ATOM 1392 N N . ARG C 1 42 ? 33.802 34.971 69.436 1.00 13.67 37 ARG C N 1
ATOM 1393 C CA . ARG C 1 42 ? 34.274 35.017 68.052 1.00 14.40 37 ARG C CA 1
ATOM 1394 C C . ARG C 1 42 ? 35.507 34.109 67.910 1.00 14.16 37 ARG C C 1
ATOM 1395 O O . ARG C 1 42 ? 36.387 34.126 68.755 1.00 14.03 37 ARG C O 1
ATOM 1403 N N . TYR C 1 43 ? 35.531 33.297 66.859 1.00 14.28 38 TYR C N 1
ATOM 1404 C CA . TYR C 1 43 ? 36.691 32.459 66.556 1.00 15.72 38 TYR C CA 1
ATOM 1405 C C . TYR C 1 43 ? 37.962 33.307 66.503 1.00 17.26 38 TYR C C 1
ATOM 1406 O O . TYR C 1 43 ? 37.941 34.432 65.995 1.00 16.73 38 TYR C O 1
ATOM 1415 N N . LYS C 1 44 ? 39.054 32.739 67.009 1.00 18.69 39 LYS C N 1
ATOM 1416 C CA . LYS C 1 44 ? 40.314 33.479 67.160 1.00 21.21 39 LYS C CA 1
ATOM 1417 C C . LYS C 1 44 ? 40.851 34.029 65.842 1.00 22.08 39 LYS C C 1
ATOM 1418 O O . LYS C 1 44 ? 41.513 35.074 65.831 1.00 23.25 39 LYS C O 1
ATOM 1424 N N . GLY C 1 45 ? 40.565 33.352 64.733 1.00 22.38 40 GLY C N 1
ATOM 1425 C CA . GLY C 1 45 ? 41.008 33.843 63.434 1.00 22.66 40 GLY C CA 1
ATOM 1426 C C . GLY C 1 45 ? 40.043 34.733 62.664 1.00 23.33 40 GLY C C 1
ATOM 1427 O O . GLY C 1 45 ? 40.314 35.104 61.515 1.00 23.81 40 GLY C O 1
ATOM 1428 N N . GLU C 1 46 ? 38.913 35.082 63.275 1.00 22.48 41 GLU C N 1
ATOM 1429 C CA . GLU C 1 46 ? 37.875 35.809 62.562 1.00 23.05 41 GLU C CA 1
ATOM 1430 C C . GLU C 1 46 ? 37.996 37.310 62.726 1.00 24.23 41 GLU C C 1
ATOM 1431 O O . GLU C 1 46 ? 38.051 37.809 63.851 1.00 24.81 41 GLU C O 1
ATOM 1437 N N . LYS C 1 47 ? 37.978 38.022 61.601 1.00 25.19 42 LYS C N 1
ATOM 1438 C CA . LYS C 1 47 ? 38.031 39.482 61.614 1.00 25.57 42 LYS C CA 1
ATOM 1439 C C . LYS C 1 47 ? 36.841 40.156 60.908 1.00 25.17 42 LYS C C 1
ATOM 1440 O O . LYS C 1 47 ? 36.510 41.308 61.213 1.00 25.37 42 LYS C O 1
ATOM 1446 N N . GLN C 1 48 ? 36.193 39.453 59.974 1.00 24.43 43 GLN C N 1
ATOM 1447 C CA . GLN C 1 48 ? 35.046 40.017 59.247 1.00 23.87 43 GLN C CA 1
ATOM 1448 C C . GLN C 1 48 ? 33.818 40.254 60.131 1.00 22.91 43 GLN C C 1
ATOM 1449 O O . GLN C 1 48 ? 33.177 41.304 60.054 1.00 23.90 43 GLN C O 1
ATOM 1455 N N . LEU C 1 49 ? 33.479 39.276 60.958 1.00 21.27 44 LEU C N 1
ATOM 1456 C CA . LEU C 1 49 ? 32.363 39.437 61.885 1.00 20.00 44 LEU C CA 1
ATOM 1457 C C . LEU C 1 49 ? 32.784 40.252 63.115 1.00 19.18 44 LEU C C 1
ATOM 1458 O O . LEU C 1 49 ? 33.935 40.172 63.554 1.00 20.22 44 LEU C O 1
ATOM 1463 N N . PRO C 1 50 ? 31.840 41.020 63.694 1.00 18.90 45 PRO C N 1
ATOM 1464 C CA . PRO C 1 50 ? 32.180 41.766 64.900 1.00 18.37 45 PRO C CA 1
ATOM 1465 C C . PRO C 1 50 ? 32.227 40.910 66.163 1.00 18.14 45 PRO C C 1
ATOM 1466 O O . PRO C 1 50 ? 31.781 39.758 66.165 1.00 17.24 45 PRO C O 1
ATOM 1470 N N . VAL C 1 51 ? 32.811 41.475 67.212 1.00 17.43 46 VAL C N 1
ATOM 1471 C CA . VAL C 1 51 ? 32.842 40.860 68.527 1.00 17.20 46 VAL C CA 1
ATOM 1472 C C . VAL C 1 51 ? 31.481 41.026 69.201 1.00 16.62 46 VAL C C 1
ATOM 1473 O O . VAL C 1 51 ? 30.844 42.074 69.095 1.00 17.73 46 VAL C O 1
ATOM 1477 N N . LEU C 1 52 ? 31.040 39.964 69.867 1.00 15.18 47 LEU C N 1
ATOM 1478 C CA . LEU C 1 52 ? 29.804 39.952 70.629 1.00 14.78 47 LEU C CA 1
ATOM 1479 C C . LEU C 1 52 ? 29.997 40.705 71.941 1.00 14.53 47 LEU C C 1
ATOM 1480 O O . LEU C 1 52 ? 31.062 40.653 72.556 1.00 15.58 47 LEU C O 1
ATOM 1485 N N . ASP C 1 53 ? 28.951 41.401 72.375 1.00 14.54 48 ASP C N 1
ATOM 1486 C CA . ASP C 1 53 ? 29.045 42.286 73.539 1.00 14.70 48 ASP C CA 1
ATOM 1487 C C . ASP C 1 53 ? 29.077 41.566 74.888 1.00 15.28 48 ASP C C 1
ATOM 1488 O O . ASP C 1 53 ? 29.489 42.138 75.896 1.00 16.13 48 ASP C O 1
ATOM 1493 N N . LYS C 1 54 ? 28.620 40.310 74.917 1.00 14.47 49 LYS C N 1
ATOM 1494 C CA . LYS C 1 54 ? 28.691 39.513 76.126 1.00 14.51 49 LYS C CA 1
ATOM 1495 C C . LYS C 1 54 ? 29.242 38.139 75.740 1.00 13.87 49 LYS C C 1
ATOM 1496 O O . LYS C 1 54 ? 29.337 37.835 74.545 1.00 13.68 49 LYS C O 1
ATOM 1502 N N . THR C 1 55 ? 29.562 37.339 76.760 1.00 14.68 50 THR C N 1
ATOM 1503 C CA . THR C 1 55 ? 30.202 36.019 76.602 1.00 14.58 50 THR C CA 1
ATOM 1504 C C . THR C 1 55 ? 29.348 34.863 77.140 1.00 13.61 50 THR C C 1
ATOM 1505 O O . THR C 1 55 ? 29.251 33.808 76.491 1.00 11.51 50 THR C O 1
ATOM 1509 N N . LYS C 1 56 ? 28.720 35.078 78.294 1.00 12.65 51 LYS C N 1
ATOM 1510 C CA . LYS C 1 56 ? 27.991 34.032 79.030 1.00 12.96 51 LYS C CA 1
ATOM 1511 C C . LYS C 1 56 ? 26.490 34.164 78.855 1.00 12.64 51 LYS C C 1
ATOM 1512 O O . LYS C 1 56 ? 25.908 35.153 79.277 1.00 12.64 51 LYS C O 1
ATOM 1518 N N . PHE C 1 57 ? 25.855 33.132 78.307 1.00 10.91 52 PHE C N 1
ATOM 1519 C CA . PHE C 1 57 ? 24.460 33.220 77.936 1.00 10.37 52 PHE C CA 1
ATOM 1520 C C . PHE C 1 57 ? 23.677 32.063 78.522 1.00 10.85 52 PHE C C 1
ATOM 1521 O O . PHE C 1 57 ? 24.238 31.003 78.795 1.00 11.78 52 PHE C O 1
ATOM 1529 N N . LEU C 1 58 ? 22.390 32.302 78.752 1.00 10.40 53 LEU C N 1
ATOM 1530 C CA . LEU C 1 58 ? 21.437 31.224 79.099 1.00 10.14 53 LEU C CA 1
ATOM 1531 C C . LEU C 1 58 ? 20.399 31.119 78.020 1.00 10.97 53 LEU C C 1
ATOM 1532 O O . LEU C 1 58 ? 19.769 32.130 77.665 1.00 11.70 53 LEU C O 1
ATOM 1537 N N . VAL C 1 59 ? 20.219 29.907 77.477 1.00 10.15 54 VAL C N 1
ATOM 1538 C CA . VAL C 1 59 ? 19.317 29.680 76.356 1.00 11.25 54 VAL C CA 1
ATOM 1539 C C . VAL C 1 59 ? 18.237 28.678 76.766 1.00 12.26 54 VAL C C 1
ATOM 1540 O O . VAL C 1 59 ? 18.575 27.572 77.176 1.00 12.18 54 VAL C O 1
ATOM 1544 N N . PRO C 1 60 ? 16.941 29.048 76.655 1.00 12.65 55 PRO C N 1
ATOM 1545 C CA . PRO C 1 60 ? 15.886 28.081 76.990 1.00 13.06 55 PRO C CA 1
ATOM 1546 C C . PRO C 1 60 ? 16.150 26.778 76.266 1.00 13.14 55 PRO C C 1
ATOM 1547 O O . PRO C 1 60 ? 16.436 26.777 75.051 1.00 12.44 55 PRO C O 1
ATOM 1551 N N . ASP C 1 61 ? 16.053 25.661 76.985 1.00 13.16 56 ASP C N 1
ATOM 1552 C CA . ASP C 1 61 ? 16.562 24.407 76.419 1.00 13.54 56 ASP C CA 1
ATOM 1553 C C . ASP C 1 61 ? 15.797 23.763 75.256 1.00 13.46 56 ASP C C 1
ATOM 1554 O O . ASP C 1 61 ? 16.277 22.801 74.654 1.00 14.51 56 ASP C O 1
ATOM 1559 N N . HIS C 1 62 ? 14.651 24.335 74.900 1.00 14.60 57 HIS C N 1
ATOM 1560 C CA . HIS C 1 62 ? 13.870 23.839 73.777 1.00 15.57 57 HIS C CA 1
ATOM 1561 C C . HIS C 1 62 ? 14.172 24.576 72.469 1.00 16.22 57 HIS C C 1
ATOM 1562 O O . HIS C 1 62 ? 13.703 24.166 71.400 1.00 17.07 57 HIS C O 1
ATOM 1569 N N . VAL C 1 63 ? 14.933 25.667 72.570 1.00 16.47 58 VAL C N 1
ATOM 1570 C CA . VAL C 1 63 ? 15.313 26.461 71.399 1.00 17.17 58 VAL C CA 1
ATOM 1571 C C . VAL C 1 63 ? 16.215 25.637 70.477 1.00 17.13 58 VAL C C 1
ATOM 1572 O O . VAL C 1 63 ? 17.135 24.969 70.947 1.00 17.95 58 VAL C O 1
ATOM 1576 N N . ASN C 1 64 ? 15.939 25.638 69.171 1.00 17.00 59 ASN C N 1
ATOM 1577 C CA . ASN C 1 64 ? 16.831 24.913 68.262 1.00 17.77 59 ASN C CA 1
ATOM 1578 C C . ASN C 1 64 ? 17.974 25.779 67.784 1.00 16.93 59 ASN C C 1
ATOM 1579 O O . ASN C 1 64 ? 17.966 27.003 68.002 1.00 16.18 59 ASN C O 1
ATOM 1584 N N . MET C 1 65 ? 18.964 25.142 67.172 1.00 17.31 60 MET C N 1
ATOM 1585 C CA . MET C 1 65 ? 20.171 25.847 66.747 1.00 17.21 60 MET C CA 1
ATOM 1586 C C . MET C 1 65 ? 19.861 26.937 65.731 1.00 17.71 60 MET C C 1
ATOM 1587 O O . MET C 1 65 ? 20.467 28.014 65.787 1.00 17.62 60 MET C O 1
ATOM 1592 N N . SER C 1 66 ? 18.913 26.684 64.826 1.00 17.76 61 SER C N 1
ATOM 1593 C CA . SER C 1 66 ? 18.528 27.710 63.847 1.00 18.58 61 SER C CA 1
ATOM 1594 C C . SER C 1 66 ? 18.038 28.984 64.544 1.00 18.12 61 SER C C 1
ATOM 1595 O O . SER C 1 66 ? 18.393 30.090 64.134 1.00 18.66 61 SER C O 1
ATOM 1598 N N . GLU C 1 67 ? 17.260 28.834 65.612 1.00 18.18 62 GLU C N 1
ATOM 1599 C CA . GLU C 1 67 ? 16.747 29.978 66.355 1.00 17.69 62 GLU C CA 1
ATOM 1600 C C . GLU C 1 67 ? 17.860 30.694 67.111 1.00 16.58 62 GLU C C 1
ATOM 1601 O O . GLU C 1 67 ? 17.896 31.931 67.138 1.00 17.41 62 GLU C O 1
ATOM 1607 N N . LEU C 1 68 ? 18.760 29.935 67.735 1.00 14.95 63 LEU C N 1
ATOM 1608 C CA . LEU C 1 68 ? 19.909 30.546 68.398 1.00 14.17 63 LEU C CA 1
ATOM 1609 C C . LEU C 1 68 ? 20.741 31.347 67.393 1.00 13.50 63 LEU C C 1
ATOM 1610 O O . LEU C 1 68 ? 21.180 32.465 67.689 1.00 13.32 63 LEU C O 1
ATOM 1615 N N . ILE C 1 69 ? 20.926 30.785 66.204 1.00 13.63 64 ILE C N 1
ATOM 1616 C CA . ILE C 1 69 ? 21.666 31.468 65.155 1.00 14.10 64 ILE C CA 1
ATOM 1617 C C . ILE C 1 69 ? 20.986 32.815 64.861 1.00 14.05 64 ILE C C 1
ATOM 1618 O O . ILE C 1 69 ? 21.653 33.867 64.824 1.00 14.38 64 ILE C O 1
ATOM 1623 N N . LYS C 1 70 ? 19.672 32.792 64.661 1.00 14.49 65 LYS C N 1
ATOM 1624 C CA . LYS C 1 70 ? 18.920 34.026 64.403 1.00 15.78 65 LYS C CA 1
ATOM 1625 C C . LYS C 1 70 ? 19.127 35.057 65.521 1.00 14.33 65 LYS C C 1
ATOM 1626 O O . LYS C 1 70 ? 19.351 36.239 65.248 1.00 14.64 65 LYS C O 1
ATOM 1632 N N . ILE C 1 71 ? 19.080 34.612 66.776 1.00 13.24 66 ILE C N 1
ATOM 1633 C CA . ILE C 1 71 ? 19.289 35.502 67.918 1.00 12.90 66 ILE C CA 1
ATOM 1634 C C . ILE C 1 71 ? 20.679 36.146 67.930 1.00 12.23 66 ILE C C 1
ATOM 1635 O O . ILE C 1 71 ? 20.812 37.364 68.163 1.00 12.02 66 ILE C O 1
ATOM 1640 N N . ILE C 1 72 ? 21.718 35.340 67.682 1.00 12.10 67 ILE C N 1
ATOM 1641 C CA . ILE C 1 72 ? 23.076 35.888 67.695 1.00 11.55 67 ILE C CA 1
ATOM 1642 C C . ILE C 1 72 ? 23.309 36.832 66.510 1.00 11.55 67 ILE C C 1
ATOM 1643 O O . ILE C 1 72 ? 23.903 37.914 66.700 1.00 12.28 67 ILE C O 1
ATOM 1648 N N . ARG C 1 73 ? 22.866 36.434 65.316 1.00 11.08 68 ARG C N 1
ATOM 1649 C CA . ARG C 1 73 ? 22.939 37.337 64.141 1.00 10.62 68 ARG C CA 1
ATOM 1650 C C . ARG C 1 73 ? 22.282 38.672 64.461 1.00 11.16 68 ARG C C 1
ATOM 1651 O O . ARG C 1 73 ? 22.829 39.730 64.146 1.00 12.22 68 ARG C O 1
ATOM 1659 N N . ARG C 1 74 ? 21.120 38.629 65.108 1.00 10.64 69 ARG C N 1
ATOM 1660 C CA . ARG C 1 74 ? 20.394 39.861 65.432 1.00 11.82 69 ARG C CA 1
ATOM 1661 C C . ARG C 1 74 ? 21.175 40.700 66.450 1.00 11.40 69 ARG C C 1
ATOM 1662 O O . ARG C 1 74 ? 21.243 41.929 66.325 1.00 12.54 69 ARG C O 1
ATOM 1670 N N . ARG C 1 75 ? 21.779 40.050 67.442 1.00 11.52 70 ARG C N 1
ATOM 1671 C CA . ARG C 1 75 ? 22.520 40.755 68.482 1.00 11.17 70 ARG C CA 1
ATOM 1672 C C . ARG C 1 75 ? 23.781 41.420 67.928 1.00 11.60 70 ARG C C 1
ATOM 1673 O O . ARG C 1 75 ? 24.220 42.433 68.446 1.00 12.03 70 ARG C O 1
ATOM 1681 N N . LEU C 1 76 ? 24.339 40.826 66.874 1.00 11.34 71 LEU C N 1
ATOM 1682 C CA . LEU C 1 76 ? 25.511 41.371 66.179 1.00 11.63 71 LEU C CA 1
ATOM 1683 C C . LEU C 1 76 ? 25.126 42.380 65.103 1.00 11.87 71 LEU C C 1
ATOM 1684 O O . LEU C 1 76 ? 26.013 43.028 64.513 1.00 12.83 71 LEU C O 1
ATOM 1689 N N . GLN C 1 77 ? 23.828 42.500 64.833 1.00 12.68 72 GLN C N 1
ATOM 1690 C CA . GLN C 1 77 ? 23.291 43.410 63.790 1.00 12.59 72 GLN C CA 1
ATOM 1691 C C . GLN C 1 77 ? 23.873 43.105 62.405 1.00 12.79 72 GLN C C 1
ATOM 1692 O O . GLN C 1 77 ? 24.179 44.003 61.627 1.00 12.56 72 GLN C O 1
ATOM 1698 N N . LEU C 1 78 ? 23.995 41.820 62.076 1.00 12.43 73 LEU C N 1
ATOM 1699 C CA . LEU C 1 78 ? 24.576 41.438 60.783 1.00 12.48 73 LEU C CA 1
ATOM 1700 C C . LEU C 1 78 ? 23.694 41.801 59.596 1.00 13.40 73 LEU C C 1
ATOM 1701 O O . LEU C 1 78 ? 22.484 41.665 59.642 1.00 14.33 73 LEU C O 1
ATOM 1706 N N . ASN C 1 79 ? 24.341 42.241 58.522 1.00 13.78 74 ASN C N 1
ATOM 1707 C CA . ASN C 1 79 ? 23.697 42.361 57.220 1.00 15.03 74 ASN C CA 1
ATOM 1708 C C . ASN C 1 79 ? 23.047 41.053 56.786 1.00 16.12 74 ASN C C 1
ATOM 1709 O O . ASN C 1 79 ? 23.562 39.987 57.096 1.00 16.38 74 ASN C O 1
ATOM 1714 N N . ALA C 1 80 ? 21.945 41.174 56.041 1.00 17.79 75 AL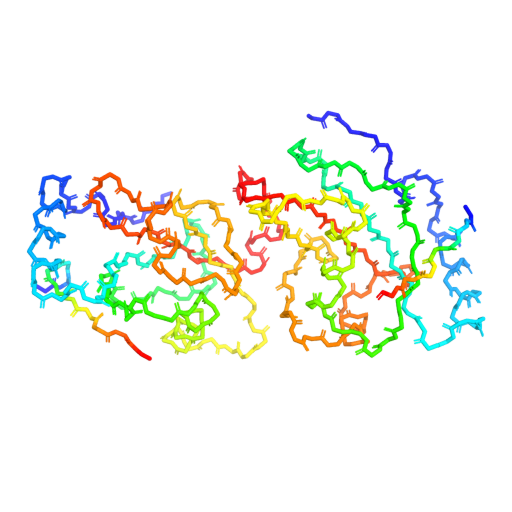A C N 1
ATOM 1715 C CA . ALA C 1 80 ? 21.154 40.054 55.536 1.00 19.63 75 ALA C CA 1
ATOM 1716 C C . ALA C 1 80 ? 21.980 39.014 54.772 1.00 20.74 75 ALA C C 1
ATOM 1717 O O . ALA C 1 80 ? 21.611 37.836 54.742 1.00 22.16 75 ALA C O 1
ATOM 1719 N N . ASN C 1 81 ? 23.091 39.453 54.177 1.00 20.40 76 ASN C N 1
ATOM 1720 C CA . ASN C 1 81 ? 23.928 38.613 53.323 1.00 20.46 76 ASN C CA 1
ATOM 1721 C C . ASN C 1 81 ? 25.251 38.227 53.970 1.00 19.26 76 ASN C C 1
ATOM 1722 O O . ASN C 1 81 ? 26.054 37.520 53.367 1.00 20.34 76 ASN C O 1
ATOM 1727 N N . GLN C 1 82 ? 25.487 38.675 55.204 1.00 18.36 77 GLN C N 1
ATOM 1728 C CA . GLN C 1 82 ? 26.686 38.287 55.933 1.00 16.96 77 GLN C CA 1
ATOM 1729 C C . GLN C 1 82 ? 26.624 36.807 56.382 1.00 16.96 77 GLN C C 1
ATOM 1730 O O . GLN C 1 82 ? 25.683 36.388 57.073 1.00 16.59 77 GLN C O 1
ATOM 1736 N N . ALA C 1 83 ? 27.628 36.035 55.982 1.00 15.66 78 ALA C N 1
ATOM 1737 C CA . ALA C 1 83 ? 27.738 34.624 56.386 1.00 15.00 78 ALA C CA 1
ATOM 1738 C C . ALA C 1 83 ? 28.130 34.489 57.862 1.00 14.73 78 ALA C C 1
ATOM 1739 O O . ALA C 1 83 ? 28.913 35.271 58.385 1.00 14.99 78 ALA C O 1
ATOM 1741 N N . PHE C 1 84 ? 27.576 33.478 58.523 1.00 13.65 79 PHE C N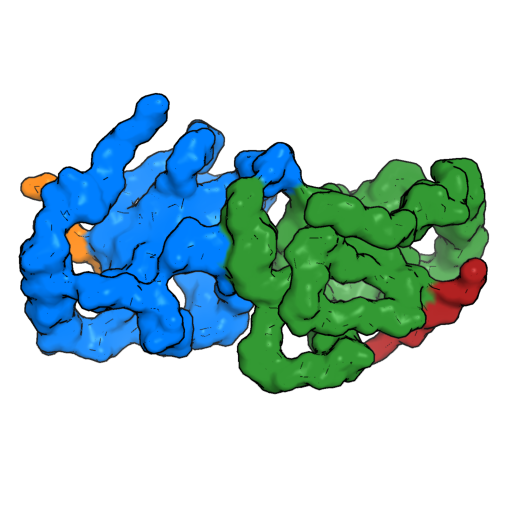 1
ATOM 1742 C CA . PHE C 1 84 ? 27.789 33.293 59.952 1.00 13.60 79 PHE C CA 1
ATOM 1743 C C . PHE C 1 84 ? 27.621 31.819 60.276 1.00 13.47 79 PHE C C 1
ATOM 1744 O O . PHE C 1 84 ? 26.601 31.227 59.953 1.00 13.81 79 PHE C O 1
ATOM 1752 N N . PHE C 1 85 ? 28.637 31.254 60.911 1.00 13.15 80 PHE C N 1
ATOM 1753 C CA . PHE C 1 85 ? 28.643 29.829 61.278 1.00 13.43 80 PHE C CA 1
ATOM 1754 C C . PHE C 1 85 ? 29.030 29.664 62.733 1.00 14.24 80 PHE C C 1
ATOM 1755 O O . PHE C 1 85 ? 29.947 30.329 63.202 1.00 13.62 80 PHE C O 1
ATOM 1763 N N . LEU C 1 86 ? 28.321 28.773 63.437 1.00 14.48 81 LEU C N 1
ATOM 1764 C CA . LEU C 1 86 ? 28.625 28.448 64.833 1.00 15.76 81 LEU C CA 1
ATOM 1765 C C . LEU C 1 86 ? 29.226 27.058 64.910 1.00 15.89 81 LEU C C 1
ATOM 1766 O O . LEU C 1 86 ? 28.634 26.086 64.445 1.00 16.73 81 LEU C O 1
ATOM 1771 N N . LEU C 1 87 ? 30.388 26.970 65.531 1.00 15.68 82 LEU C N 1
ATOM 1772 C CA . LEU C 1 87 ? 31.087 25.713 65.714 1.00 16.70 82 LEU C CA 1
ATOM 1773 C C . LEU C 1 87 ? 31.028 25.388 67.201 1.00 15.96 82 LEU C C 1
ATOM 1774 O O . LEU C 1 87 ? 31.360 26.233 68.040 1.00 16.30 82 LEU C O 1
ATOM 1779 N N . VAL C 1 88 ? 30.617 24.164 67.524 1.00 15.18 83 VAL C N 1
ATOM 1780 C CA . VAL C 1 88 ? 30.377 23.785 68.920 1.00 15.24 83 VAL C CA 1
ATOM 1781 C C . VAL C 1 88 ? 31.457 22.841 69.448 1.00 15.48 83 VAL C C 1
ATOM 1782 O O . VAL C 1 88 ? 31.844 21.910 68.757 1.00 15.45 83 VAL C O 1
ATOM 1786 N N . ASN C 1 89 ? 31.907 23.051 70.682 1.00 14.81 84 ASN C N 1
ATOM 1787 C CA . ASN C 1 89 ? 32.830 22.115 71.348 1.00 16.62 84 ASN C CA 1
ATOM 1788 C C . ASN C 1 89 ? 34.118 21.913 70.528 1.00 18.24 84 ASN C C 1
ATOM 1789 O O . ASN C 1 89 ? 34.655 20.803 70.460 1.00 18.01 84 ASN C O 1
ATOM 1794 N N . GLY C 1 90 ? 34.597 22.982 69.885 1.00 20.81 85 GLY C N 1
ATOM 1795 C CA . GLY C 1 90 ? 35.858 22.947 69.102 1.00 23.99 85 GLY C CA 1
ATOM 1796 C C . GLY C 1 90 ? 35.785 22.260 67.740 1.00 26.38 85 GLY C C 1
ATOM 1797 O O . GLY C 1 90 ? 36.730 22.303 66.926 1.00 27.58 85 GLY C O 1
ATOM 1798 N N . HIS C 1 91 ? 34.685 21.572 67.511 1.00 28.44 86 HIS C N 1
ATOM 1799 C CA . HIS C 1 91 ? 34.390 20.943 66.244 1.00 30.35 86 HIS C CA 1
ATOM 1800 C C . HIS C 1 91 ? 32.886 21.091 66.122 1.00 30.71 86 HIS C C 1
ATOM 1801 O O . HIS C 1 91 ? 32.345 22.102 66.543 1.00 32.35 86 HIS C O 1
ATOM 1808 N N . SER C 1 92 ? 32.229 20.101 65.555 1.00 30.73 87 SER C N 1
ATOM 1809 C CA . SER C 1 92 ? 30.787 20.038 65.459 1.00 30.55 87 SER C CA 1
ATOM 1810 C C . SER C 1 92 ? 30.116 21.261 64.872 1.00 30.01 87 SER C C 1
ATOM 1811 O O . SER C 1 92 ? 30.005 22.319 65.506 1.00 29.33 87 SER C O 1
ATOM 1814 N N . MET C 1 93 ? 29.671 21.090 63.640 1.00 29.26 88 MET C N 1
ATOM 1815 C CA . MET C 1 93 ? 28.668 21.955 63.076 1.00 29.80 88 MET C CA 1
ATOM 1816 C C . MET C 1 93 ? 27.387 21.137 63.088 1.00 28.99 88 MET C C 1
ATOM 1817 O O . MET C 1 93 ? 27.155 20.288 62.212 1.00 29.08 88 MET C O 1
ATOM 1822 N N . VAL C 1 94 ? 26.576 21.381 64.109 1.00 27.42 89 VAL C N 1
ATOM 1823 C CA . VAL C 1 94 ? 25.412 20.553 64.381 1.00 27.18 89 VAL C CA 1
ATOM 1824 C C . VAL C 1 94 ? 24.273 20.957 63.468 1.00 26.57 89 VAL C C 1
ATOM 1825 O O . VAL C 1 94 ? 24.270 22.057 62.917 1.00 26.60 89 VAL C O 1
ATOM 1829 N N . SER C 1 95 ? 23.296 20.072 63.317 1.00 26.42 90 SER C N 1
ATOM 1830 C CA . SER C 1 95 ? 22.123 20.367 62.503 1.00 25.67 90 SER C CA 1
ATOM 1831 C C . SER C 1 95 ? 21.309 21.536 63.085 1.00 24.89 90 SER C C 1
ATOM 1832 O O . SER C 1 95 ? 21.104 21.637 64.297 1.00 24.37 90 SER C O 1
ATOM 1835 N N . VAL C 1 96 ? 20.861 22.433 62.213 1.00 23.70 91 VAL C N 1
ATOM 1836 C CA . VAL C 1 96 ? 20.118 23.612 62.655 1.00 22.68 91 VAL C CA 1
ATOM 1837 C C . VAL C 1 96 ? 18.756 23.303 63.294 1.00 22.36 91 VAL C C 1
ATOM 1838 O O . VAL C 1 96 ? 18.195 24.140 63.997 1.00 21.47 91 VAL C O 1
ATOM 1842 N N . SER C 1 97 ? 18.236 22.098 63.051 1.00 21.77 92 SER C N 1
ATOM 1843 C CA . SER C 1 97 ? 16.946 21.699 63.621 1.00 21.93 92 SER C CA 1
ATOM 1844 C C . SER C 1 97 ? 17.105 21.035 64.993 1.00 21.13 92 SER C C 1
ATOM 1845 O O . SER C 1 97 ? 16.110 20.712 65.645 1.00 21.67 92 SER C O 1
ATOM 1848 N N . THR C 1 98 ? 18.354 20.836 65.410 1.00 20.37 93 THR C N 1
ATOM 1849 C CA . THR C 1 98 ? 18.677 20.163 66.679 1.00 19.85 93 THR C CA 1
ATOM 1850 C C . THR C 1 98 ? 18.298 21.081 67.848 1.00 18.48 93 THR C C 1
ATOM 1851 O O . THR C 1 98 ? 18.701 22.240 67.857 1.00 17.73 93 THR C O 1
ATOM 1855 N N . PRO C 1 99 ? 17.512 20.579 68.830 1.00 16.72 94 PRO C N 1
ATOM 1856 C CA . PRO C 1 99 ? 17.219 21.409 70.003 1.00 15.57 94 PRO C CA 1
ATOM 1857 C C . PRO C 1 99 ? 18.468 21.562 70.850 1.00 13.83 94 PRO C C 1
ATOM 1858 O O . PRO C 1 99 ? 19.307 20.651 70.911 1.00 13.42 94 PRO C O 1
ATOM 1862 N N . ILE C 1 100 ? 18.605 22.712 71.499 1.00 13.95 95 ILE C N 1
ATOM 1863 C CA . ILE C 1 100 ? 19.827 22.948 72.247 1.00 13.41 95 ILE C CA 1
ATOM 1864 C C . ILE C 1 100 ? 20.019 21.982 73.428 1.00 13.15 95 ILE C C 1
ATOM 1865 O O . ILE C 1 100 ? 21.144 21.726 73.841 1.00 12.22 95 ILE C O 1
ATOM 1870 N N . SER C 1 101 ? 18.934 21.393 73.935 1.00 12.12 96 SER C N 1
ATOM 1871 C CA . SER C 1 101 ? 19.139 20.399 75.002 1.00 11.58 96 SER C CA 1
ATOM 1872 C C . SER C 1 101 ? 19.918 19.189 74.475 1.00 10.95 96 SER C C 1
ATOM 1873 O O . SER C 1 101 ? 20.728 18.622 75.203 1.00 11.26 96 SER C O 1
ATOM 1876 N N . GLU C 1 102 ? 19.667 18.812 73.223 1.00 11.57 97 GLU C N 1
ATOM 1877 C CA . GLU C 1 102 ? 20.401 17.706 72.610 1.00 12.36 97 GLU C CA 1
ATOM 1878 C C . GLU C 1 102 ? 21.862 18.070 72.419 1.00 11.96 97 GLU C C 1
ATOM 1879 O O . GLU C 1 102 ? 22.748 17.270 72.728 1.00 12.94 97 GLU C O 1
ATOM 1885 N N . VAL C 1 103 ? 22.103 19.276 71.892 1.00 11.88 98 VAL C N 1
ATOM 1886 C CA . VAL C 1 103 ? 23.476 19.750 71.698 1.00 11.91 98 VAL C CA 1
ATOM 1887 C C . VAL C 1 103 ? 24.236 19.788 73.024 1.00 11.25 98 VAL C C 1
ATOM 1888 O O . VAL C 1 103 ? 25.384 19.372 73.109 1.00 12.41 98 VAL C O 1
ATOM 1892 N N . TYR C 1 104 ? 23.587 20.280 74.071 1.00 11.31 99 TYR C N 1
ATOM 1893 C CA . TYR C 1 104 ? 24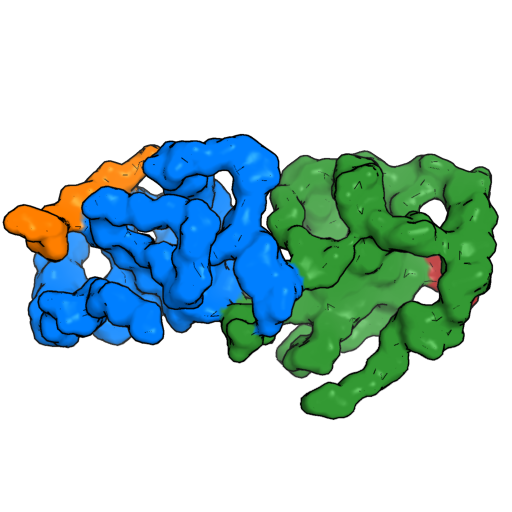.180 20.331 75.384 1.00 11.49 99 TYR C CA 1
ATOM 1894 C C . TYR C 1 104 ? 24.593 18.934 75.841 1.00 12.03 99 TYR C C 1
ATOM 1895 O O . TYR C 1 104 ? 25.720 18.699 76.263 1.00 12.07 99 TYR C O 1
ATOM 1904 N N . GLU C 1 105 ? 23.678 17.978 75.723 1.00 11.96 100 GLU C N 1
ATOM 1905 C CA . GLU C 1 105 ? 23.988 16.654 76.247 1.00 13.76 100 GLU C CA 1
ATOM 1906 C C . GLU C 1 105 ? 25.052 15.905 75.452 1.00 14.67 100 GLU C C 1
ATOM 1907 O O . GLU C 1 105 ? 25.759 15.054 76.023 1.00 16.99 100 GLU C O 1
ATOM 1913 N N . SER C 1 106 ? 25.179 16.253 74.176 1.00 15.06 101 SER C N 1
ATOM 1914 C CA . SER C 1 106 ? 26.129 15.629 73.250 1.00 15.84 101 SER C CA 1
ATOM 1915 C C . SER C 1 106 ? 27.499 16.311 73.250 1.00 15.23 101 SER C C 1
ATOM 1916 O O . SER C 1 106 ? 28.534 15.649 73.070 1.00 16.14 101 SER C O 1
ATOM 1919 N N . GLU C 1 107 ? 27.510 17.627 73.484 1.00 13.36 102 GLU C N 1
ATOM 1920 C CA . GLU C 1 107 ? 28.678 18.438 73.190 1.00 12.44 102 GLU C CA 1
ATOM 1921 C C . GLU C 1 107 ? 29.159 19.330 74.347 1.00 11.67 102 GLU C C 1
ATOM 1922 O O . GLU C 1 107 ? 30.117 20.096 74.178 1.00 11.27 102 GLU C O 1
ATOM 1928 N N . LYS C 1 108 ? 28.522 19.236 75.507 1.00 10.48 103 LYS C N 1
ATOM 1929 C CA . LYS C 1 108 ? 28.997 20.035 76.644 1.00 11.78 103 LYS C CA 1
ATOM 1930 C C . LYS C 1 108 ? 30.467 19.753 77.011 1.00 11.56 103 LYS C C 1
ATOM 1931 O O . LYS C 1 108 ? 30.981 18.621 76.876 1.00 12.52 103 LYS C O 1
ATOM 1937 N N . ASP C 1 109 ? 31.155 20.802 77.446 1.00 11.97 104 ASP C N 1
ATOM 1938 C CA . ASP C 1 109 ? 32.512 20.695 77.940 1.00 12.72 104 ASP C CA 1
ATOM 1939 C C . ASP C 1 109 ? 32.545 19.935 79.257 1.00 13.51 104 ASP C C 1
ATOM 1940 O O . ASP C 1 109 ? 31.520 19.794 79.949 1.00 13.84 104 ASP C O 1
ATOM 1945 N N . GLU C 1 110 ? 33.734 19.460 79.621 1.00 15.56 105 GLU C N 1
ATOM 1946 C CA . GLU C 1 110 ? 33.920 18.862 80.943 1.00 16.89 105 GLU C CA 1
ATOM 1947 C C . GLU C 1 110 ? 33.565 19.786 82.103 1.00 16.96 105 GLU C C 1
ATOM 1948 O O . GLU C 1 110 ? 33.202 19.321 83.175 1.00 18.17 105 GLU C O 1
ATOM 1954 N N . ASP C 1 111 ? 33.640 21.099 81.893 1.00 15.70 106 ASP C N 1
ATOM 1955 C CA . ASP C 1 111 ? 33.249 22.029 82.948 1.00 15.25 106 ASP C CA 1
ATOM 1956 C C . ASP C 1 111 ? 31.726 22.249 83.059 1.00 15.65 106 ASP C C 1
ATOM 1957 O O . ASP C 1 111 ? 31.241 22.882 84.006 1.00 17.01 106 ASP C O 1
ATOM 1962 N N . GLY C 1 112 ? 30.973 21.719 82.102 1.00 14.08 107 GLY C N 1
ATOM 1963 C CA . GLY C 1 112 ? 29.523 21.841 82.147 1.00 13.47 107 GLY C CA 1
ATOM 1964 C C . GLY C 1 112 ? 28.951 22.957 81.294 1.00 12.39 107 GLY C C 1
ATOM 1965 O O . GLY C 1 112 ? 27.733 23.035 81.128 1.00 12.79 107 GLY C O 1
ATOM 1966 N N . PHE C 1 113 ? 29.820 23.829 80.774 1.00 11.17 108 PHE C N 1
ATOM 1967 C CA . PHE C 1 113 ? 29.398 24.841 79.790 1.00 10.78 108 PHE C CA 1
ATOM 1968 C C . PHE C 1 113 ? 29.312 24.218 78.407 1.00 10.60 108 PHE C C 1
ATOM 1969 O O . PHE C 1 113 ? 30.026 23.254 78.096 1.00 11.26 108 PHE C O 1
ATOM 1977 N N . LEU C 1 114 ? 28.463 24.783 77.567 1.00 9.73 109 LEU C N 1
ATOM 1978 C CA . LEU C 1 114 ? 28.497 24.472 76.149 1.00 9.81 109 LEU C CA 1
ATOM 1979 C C . LEU C 1 114 ? 29.236 25.623 75.468 1.00 10.08 109 LEU C C 1
ATOM 1980 O O . LEU C 1 114 ? 28.817 26.773 75.621 1.00 10.82 109 LEU C O 1
ATOM 1985 N N . TYR C 1 115 ? 30.309 25.326 74.727 1.00 9.36 110 TYR C N 1
ATOM 1986 C CA . TYR C 1 115 ? 31.146 26.348 74.073 1.00 8.81 110 TYR C CA 1
ATOM 1987 C C . TYR C 1 115 ? 30.874 26.426 72.606 1.00 10.19 110 TYR C C 1
ATOM 1988 O O . TYR C 1 115 ? 30.817 25.408 71.916 1.00 10.49 110 TYR C O 1
ATOM 1997 N N . MET C 1 116 ? 30.783 27.657 72.122 1.00 9.47 111 MET C N 1
ATOM 1998 C CA . MET C 1 116 ? 30.603 27.898 70.696 1.00 11.05 111 MET C CA 1
ATOM 1999 C C . MET C 1 116 ? 31.507 29.022 70.243 1.00 11.45 111 MET C C 1
ATOM 2000 O O . MET C 1 116 ? 31.707 30.009 70.963 1.00 11.30 111 MET C O 1
ATOM 2005 N N . VAL C 1 117 ? 32.046 28.880 69.038 1.00 10.98 112 VAL C N 1
ATOM 2006 C CA . VAL C 1 117 ? 32.725 29.996 68.394 1.00 11.59 112 VAL C CA 1
ATOM 2007 C C . VAL C 1 117 ? 32.076 30.269 67.056 1.00 11.64 112 VAL C C 1
ATOM 2008 O O . VAL C 1 117 ? 31.518 29.365 66.428 1.00 11.88 112 VAL C O 1
ATOM 2012 N N . TYR C 1 118 ? 32.139 31.519 66.612 1.00 11.54 113 TYR C N 1
ATOM 2013 C CA . TYR C 1 118 ? 31.562 31.851 65.325 1.00 11.61 113 TYR C CA 1
ATOM 2014 C C . TYR C 1 118 ? 32.565 32.439 64.348 1.00 11.87 113 TYR C C 1
ATOM 2015 O O . TYR C 1 118 ? 33.554 33.057 64.740 1.00 11.98 113 TYR C O 1
ATOM 2024 N N . ALA C 1 119 ? 32.264 32.236 63.066 1.00 12.42 114 ALA C N 1
ATOM 2025 C CA . ALA C 1 119 ? 33.116 32.724 61.975 1.00 13.68 114 ALA C CA 1
ATOM 2026 C C . ALA C 1 119 ? 32.300 32.870 60.702 1.00 13.95 114 ALA C C 1
ATOM 2027 O O . ALA C 1 119 ? 31.154 32.424 60.624 1.00 13.10 114 ALA C O 1
ATOM 2029 N N . SER C 1 120 ? 32.900 33.524 59.706 1.00 14.75 115 SER C N 1
ATOM 2030 C CA . SER C 1 120 ? 32.249 33.763 58.433 1.00 15.73 115 SER C CA 1
ATOM 2031 C C . SER C 1 120 ? 32.604 32.651 57.435 1.00 16.97 115 SER C C 1
ATOM 2032 O O . SER C 1 120 ? 33.042 31.572 57.836 1.00 17.97 115 SER C O 1
ATOM 2035 N N . GLN C 1 121 ? 32.393 32.930 56.153 1.00 18.37 116 GLN C N 1
ATOM 2036 C CA . GLN C 1 121 ? 32.457 31.944 55.068 1.00 20.06 116 GLN C CA 1
ATOM 2037 C C . GLN C 1 121 ? 33.761 31.159 54.912 1.00 20.01 116 GLN C C 1
ATOM 2038 O O . GLN C 1 121 ? 33.738 29.944 54.707 1.00 19.61 116 GLN C O 1
ATOM 2044 N N . GLU C 1 122 ? 34.886 31.860 54.958 1.00 19.90 117 GLU C N 1
AT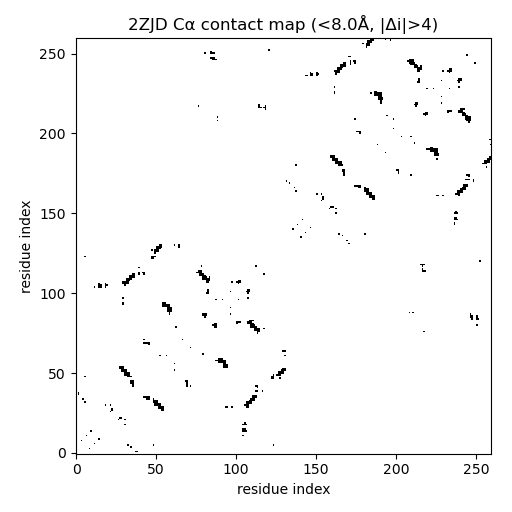OM 2045 C CA . GLU C 1 122 ? 36.161 31.263 54.542 1.00 21.66 117 GLU C CA 1
ATOM 2046 C C . GLU C 1 122 ? 37.032 30.894 55.723 1.00 21.67 117 GLU C C 1
ATOM 2047 O O . GLU C 1 122 ? 37.937 30.071 55.606 1.00 21.75 117 GLU C O 1
ATOM 2053 N N . THR C 1 123 ? 36.738 31.496 56.872 1.00 21.67 118 THR C N 1
ATOM 2054 C CA . THR C 1 123 ? 37.658 31.485 58.010 1.00 22.53 118 THR C CA 1
ATOM 2055 C C . THR C 1 123 ? 38.059 30.097 58.506 1.00 23.55 118 THR C C 1
ATOM 2056 O O . THR C 1 123 ? 39.245 29.847 58.727 1.00 23.19 118 THR C O 1
ATOM 2060 N N . PHE C 1 124 ? 37.096 29.194 58.677 1.00 24.35 119 PHE C N 1
ATOM 2061 C CA . PHE C 1 124 ? 37.426 27.867 59.215 1.00 26.07 119 PHE C CA 1
ATOM 2062 C C . PHE C 1 124 ? 38.212 27.040 58.209 1.00 27.69 119 PHE C C 1
ATOM 2063 O O . PHE C 1 124 ? 39.197 26.381 58.567 1.00 28.09 119 PHE C O 1
ATOM 2071 N N . GLY C 1 125 ? 37.762 27.082 56.954 1.00 29.24 120 GLY C N 1
ATOM 2072 C CA . GLY C 1 125 ? 38.353 26.305 55.866 1.00 31.40 120 GLY C CA 1
ATOM 2073 C C . GLY C 1 125 ? 39.815 26.610 55.603 1.00 33.08 120 GLY C C 1
ATOM 2074 O O . GLY C 1 125 ? 40.571 25.716 55.217 1.00 33.03 120 GLY C O 1
ATOM 2075 N N . MET C 1 126 ? 40.214 27.863 55.820 1.00 34.61 121 MET C N 1
ATOM 2076 C CA . MET C 1 126 ? 41.603 28.303 55.614 1.00 36.91 121 MET C CA 1
ATOM 2077 C C . MET C 1 126 ? 42.644 27.454 56.340 1.00 37.19 121 MET C C 1
ATOM 2078 O O . MET C 1 126 ? 43.813 27.466 55.967 1.00 37.32 121 MET C O 1
ATOM 2083 N N . LYS C 1 127 ? 42.211 26.722 57.367 1.00 38.01 122 LYS C N 1
ATOM 2084 C CA . LYS C 1 127 ? 43.101 25.866 58.159 1.00 38.56 122 LYS C CA 1
ATOM 2085 C C . LYS C 1 127 ? 43.468 24.561 57.444 1.00 38.70 122 LYS C C 1
ATOM 2086 O O . LYS C 1 127 ? 42.724 24.068 56.592 1.00 38.93 122 LYS C O 1
ATOM 2092 N N . ASP D 2 5 ? 31.011 37.867 85.319 1.00 34.02 338 ASP D N 1
ATOM 2093 C CA . ASP D 2 5 ? 30.263 37.050 86.328 1.00 33.82 338 ASP D CA 1
ATOM 2094 C C . ASP D 2 5 ? 28.759 37.096 86.059 1.00 32.92 338 ASP D C 1
ATOM 2095 O O . ASP D 2 5 ? 27.970 36.465 86.771 1.00 33.60 338 ASP D O 1
ATOM 2100 N N . ASP D 2 6 ? 28.386 37.827 85.010 1.00 31.22 339 ASP D N 1
ATOM 2101 C CA . ASP D 2 6 ? 26.998 38.177 84.722 1.00 29.46 339 ASP D CA 1
ATOM 2102 C C . ASP D 2 6 ? 26.441 37.332 83.571 1.00 26.49 339 ASP D C 1
ATOM 2103 O O . ASP D 2 6 ? 27.120 37.137 82.548 1.00 27.22 339 ASP D O 1
ATOM 2108 N N . TRP D 2 7 ? 25.217 36.834 83.741 1.00 22.23 340 TRP D N 1
ATOM 2109 C CA . TRP D 2 7 ? 24.554 35.995 82.736 1.00 18.72 340 TRP D CA 1
ATOM 2110 C C . TRP D 2 7 ? 23.557 36.792 81.903 1.00 16.52 340 TRP D C 1
ATOM 2111 O O . TRP D 2 7 ? 22.785 37.590 82.440 1.00 16.60 340 TRP D O 1
ATOM 2122 N N . THR D 2 8 ? 23.548 36.538 80.601 1.00 13.22 341 THR D N 1
ATOM 2123 C CA . THR D 2 8 ? 22.620 37.157 79.666 1.00 12.53 341 THR D CA 1
ATOM 2124 C C . THR D 2 8 ? 21.605 36.128 79.171 1.00 12.10 341 THR D C 1
ATOM 2125 O O . THR D 2 8 ? 21.956 35.164 78.493 1.00 10.92 341 THR D O 1
ATOM 2129 N N . HIS D 2 9 ? 20.343 36.317 79.536 1.00 12.26 342 HIS D N 1
ATOM 2130 C CA . HIS D 2 9 ? 19.286 35.411 79.098 1.00 12.78 342 HIS D CA 1
ATOM 2131 C C . HIS D 2 9 ? 18.853 35.795 77.699 1.00 14.51 342 HIS D C 1
ATOM 2132 O O . HIS D 2 9 ? 18.577 36.979 77.433 1.00 16.02 342 HIS D O 1
ATOM 2139 N N . LEU D 2 10 ? 18.773 34.814 76.804 1.00 15.48 343 LEU D N 1
ATOM 2140 C CA . LEU D 2 10 ? 18.479 35.075 75.393 1.00 16.72 343 LEU D CA 1
ATOM 2141 C C . LEU D 2 10 ? 17.074 34.659 74.964 1.00 19.19 343 LEU D C 1
ATOM 2142 O O . LEU D 2 10 ? 16.511 33.736 75.529 1.00 19.56 343 LEU D O 1
ATOM 2147 N N . SER D 2 11 ? 16.524 35.347 73.950 1.00 21.37 344 SER D N 1
ATOM 2148 C CA . SER D 2 11 ? 15.332 34.885 73.202 1.00 23.14 344 SER D CA 1
ATOM 2149 C C . SER D 2 11 ? 15.363 35.385 71.751 1.00 24.18 344 SER D C 1
ATOM 2150 O O . SER D 2 11 ? 14.424 35.151 70.970 1.00 25.35 344 SER D O 1
#

Solvent-accessible surface area: 14301 Å² total; per-residue (Å²): 187,73,163,138,60,0,91,114,102,32,75,88,124,92,18,59,72,17,10,125,94,9,70,133,126,44,84,89,48,4,0,0,0,3,35,70,31,158,44,1,137,115,0,57,101,16,107,66,26,3,1,0,0,26,45,147,18,52,0,44,68,0,35,124,6,3,56,149,90,10,156,26,100,107,142,55,32,26,12,11,5,0,71,25,96,7,8,24,48,48,80,24,63,0,46,81,4,5,104,74,25,82,24,154,4,14,0,0,21,1,25,0,3,1,22,103,10,28,32,151,110,117,36,30,98,64,57,26,82,11,97,232,127,65,161,126,56,10,90,113,128,49,75,88,126,82,17,61,73,24,11,119,69,7,72,122,107,60,81,91,47,3,0,0,0,1,30,66,29,120,37,1,150,124,1,61,102,14,90,102,34,13,0,0,0,28,44,143,18,50,4,35,69,0,36,132,9,0,54,164,90,17,162,32,107,106,119,38,28,13,16,10,11,0,52,58,50,4,57,36,73,56,86,18,50,0,42,95,2,7,105,83,22,82,25,156,4,13,0,0,25,2,36,0,0,6,53,94,17,10,6,140,105,140,109,57,22,85,12,105

Sequence (260 aa):
PSEKTFKQRRTFEQRVEDVRLIREQHPTKIPVIIERYKGEKQLPVLDKTKFLVPDHVNMSELIKIIRRRLQLNANQAFFLLVNGHSMVSVSTPISEVYESEKDEDGFLYMVYASQETFGMKGGDDDWTHLSMPSEKTFKQRRTFEQRVEDVRLIREQHPTKIPVIIERYKGEKQLPVLDKTKFLVPDHVNMSELIKIIRRRLQLNANQAFFLLVNGHSMVSVSTPISEVYESEKDEDGFLYMVYASQETFGMKDDWTHLS

Nearest PDB structures (foldseek):
  6lan-assembly1_A  TM=9.570E-01  e=8.868E-23  Homo sapiens
  5dcn-assembly1_A  TM=9.548E-01  e=1.709E-22  Homo sapiens
  5xac-assembly1_D  TM=9.481E-01  e=7.730E-22  Homo sapiens
  8t35-assembly1_A  TM=9.581E-01  e=2.503E-20  Homo sapiens
  5cx3-assembly1_A  TM=9.628E-01  e=5.119E-19  Homo sapiens